Protein AF-0000000086109729 (afdb_homodimer)

Structure (mmCIF, N/CA/C/O backbone):
data_AF-0000000086109729-model_v1
#
loop_
_entity.id
_entity.type
_entity.pdbx_description
1 polymer Interleukin-17F
#
loop_
_atom_site.group_PDB
_atom_site.id
_atom_site.type_symbol
_atom_site.label_atom_id
_atom_site.label_alt_id
_atom_site.label_comp_id
_atom_site.label_asym_id
_atom_site.label_entity_id
_atom_site.label_seq_id
_atom_site.pdbx_PDB_ins_code
_atom_site.Cartn_x
_atom_site.Cartn_y
_atom_site.Cartn_z
_atom_site.occupancy
_atom_site.B_iso_or_equiv
_atom_site.auth_seq_id
_atom_site.auth_comp_id
_atom_site.auth_asym_id
_atom_site.auth_atom_id
_atom_site.pdbx_PDB_model_num
ATOM 1 N N . ALA A 1 1 ? -59.75 4.723 -16.453 1 31.41 1 ALA A N 1
ATOM 2 C CA . ALA A 1 1 ? -59.125 5.559 -15.43 1 31.41 1 ALA A CA 1
ATOM 3 C C . ALA A 1 1 ? -58.156 4.758 -14.594 1 31.41 1 ALA A C 1
ATOM 5 O O . ALA A 1 1 ? -58.531 4.109 -13.617 1 31.41 1 ALA A O 1
ATOM 6 N N . LEU A 1 2 ? -57.094 4.125 -15.234 1 34.41 2 LEU A N 1
ATOM 7 C CA . LEU A 1 2 ? -56.031 3.291 -14.688 1 34.41 2 LEU A CA 1
ATOM 8 C C . LEU A 1 2 ? -55.062 4.117 -13.812 1 34.41 2 LEU A C 1
ATOM 10 O O . LEU A 1 2 ? -54.438 5.055 -14.305 1 34.41 2 LEU A O 1
ATOM 14 N N . LEU A 1 3 ? -55.375 4.219 -12.445 1 34.09 3 LEU A N 1
ATOM 15 C CA . LEU A 1 3 ? -54.562 4.867 -11.414 1 34.09 3 LEU A CA 1
ATOM 16 C C . LEU A 1 3 ? -53.219 4.18 -11.258 1 34.09 3 LEU A C 1
ATOM 18 O O . LEU A 1 3 ? -53.156 2.998 -10.906 1 34.09 3 LEU A O 1
ATOM 22 N N . LEU A 1 4 ? -52.188 4.57 -12.078 1 33.44 4 LEU A N 1
ATOM 23 C CA . LEU A 1 4 ? -50.781 4.168 -11.977 1 33.44 4 LEU A CA 1
ATOM 24 C C . LEU A 1 4 ? -50.188 4.578 -10.633 1 33.44 4 LEU A C 1
ATOM 26 O O . LEU A 1 4 ? -50.156 5.766 -10.312 1 33.44 4 LEU A O 1
ATOM 30 N N . LEU A 1 5 ? -50.406 3.742 -9.547 1 33.09 5 LEU A N 1
ATOM 31 C CA . LEU A 1 5 ? -49.719 3.939 -8.266 1 33.09 5 LEU A CA 1
ATOM 32 C C . LEU A 1 5 ? -48.219 3.797 -8.406 1 33.09 5 LEU A C 1
ATOM 34 O O . LEU A 1 5 ? -47.719 2.729 -8.773 1 33.09 5 LEU A O 1
ATOM 38 N N . VAL A 1 6 ? -47.531 4.859 -8.766 1 38.03 6 VAL A N 1
ATOM 39 C CA . VAL A 1 6 ? -46.062 4.93 -8.789 1 38.03 6 VAL A CA 1
ATOM 40 C C . VAL A 1 6 ? -45.5 4.719 -7.379 1 38.03 6 VAL A C 1
ATOM 42 O O . VAL A 1 6 ? -45.844 5.473 -6.461 1 38.03 6 VAL A O 1
ATOM 45 N N . LEU A 1 7 ? -45.312 3.512 -6.895 1 38.22 7 LEU A N 1
ATOM 46 C CA . LEU A 1 7 ? -44.594 3.244 -5.66 1 38.22 7 LEU A CA 1
ATOM 47 C C . LEU A 1 7 ? -43.156 3.742 -5.758 1 38.22 7 LEU A C 1
ATOM 49 O O . LEU A 1 7 ? -42.375 3.264 -6.59 1 38.22 7 LEU A O 1
ATOM 53 N N . GLY A 1 8 ? -42.938 5.039 -5.59 1 32.81 8 GLY A N 1
ATOM 54 C CA . GLY A 1 8 ? -41.625 5.648 -5.48 1 32.81 8 GLY A CA 1
ATOM 55 C C . GLY A 1 8 ? -40.781 5.031 -4.387 1 32.81 8 GLY A C 1
ATOM 56 O O . GLY A 1 8 ? -41.156 5.004 -3.221 1 32.81 8 GLY A O 1
ATOM 57 N N . PHE A 1 9 ? -40.031 3.939 -4.621 1 34.38 9 PHE A N 1
ATOM 58 C CA . PHE A 1 9 ? -39.031 3.408 -3.693 1 34.38 9 PHE A CA 1
ATOM 59 C C . PHE A 1 9 ? -38 4.465 -3.35 1 34.38 9 PHE A C 1
ATOM 61 O O . PHE A 1 9 ? -37.25 4.914 -4.219 1 34.38 9 PHE A O 1
ATOM 68 N N . SER A 1 10 ? -38.219 5.379 -2.389 1 36.12 10 SER A N 1
ATOM 69 C CA . SER A 1 10 ? -37.219 6.312 -1.85 1 36.12 10 SER A CA 1
ATOM 70 C C . SER A 1 10 ? -36.031 5.574 -1.272 1 36.12 10 SER A C 1
ATOM 72 O O . SER A 1 10 ? -36.125 4.898 -0.247 1 36.12 10 SER A O 1
ATOM 74 N N . THR A 1 11 ? -35.156 5.035 -2.016 1 35.19 11 THR A N 1
ATOM 75 C CA . THR A 1 11 ? -33.906 4.566 -1.487 1 35.19 11 THR A CA 1
ATOM 76 C C . THR A 1 11 ? -33.219 5.66 -0.677 1 35.19 11 THR A C 1
ATOM 78 O O . THR A 1 11 ? -32.875 6.723 -1.211 1 35.19 11 THR A O 1
ATOM 81 N N . VAL A 1 12 ? -33.625 5.922 0.553 1 35.72 12 VAL A N 1
ATOM 82 C CA . VAL A 1 12 ? -32.875 6.738 1.495 1 35.72 12 VAL A CA 1
ATOM 83 C C . VAL A 1 12 ? -31.422 6.273 1.529 1 35.72 12 VAL A C 1
ATOM 85 O O . VAL A 1 12 ? -31.141 5.137 1.912 1 35.72 12 VAL A O 1
ATOM 88 N N . LEU A 1 13 ? -30.578 6.535 0.585 1 31.91 13 LEU A N 1
ATOM 89 C CA . LEU A 1 13 ? -29.125 6.457 0.796 1 31.91 13 LEU A CA 1
ATOM 90 C C . LEU A 1 13 ? -28.734 7.125 2.109 1 31.91 13 LEU A C 1
ATOM 92 O O . LEU A 1 13 ? -28.859 8.344 2.254 1 31.91 13 LEU A O 1
ATOM 96 N N . SER A 1 14 ? -29.125 6.496 3.25 1 32.88 14 SER A N 1
ATOM 97 C CA . SER A 1 14 ? -28.594 6.965 4.523 1 32.88 14 SER A CA 1
ATOM 98 C C . SER A 1 14 ? -27.078 7.188 4.441 1 32.88 14 SER A C 1
ATOM 100 O O . SER A 1 14 ? -26.312 6.238 4.25 1 32.88 14 SER A O 1
ATOM 102 N N . ALA A 1 15 ? -26.688 8.211 3.945 1 37.44 15 ALA A N 1
ATOM 103 C CA . ALA A 1 15 ? -25.312 8.641 4.191 1 37.44 15 ALA A CA 1
ATOM 104 C C . ALA A 1 15 ? -24.969 8.578 5.68 1 37.44 15 ALA A C 1
ATOM 106 O O . ALA A 1 15 ? -25.594 9.266 6.492 1 37.44 15 ALA A O 1
ATOM 107 N N . HIS A 1 16 ? -24.75 7.398 6.23 1 37.53 16 HIS A N 1
ATOM 108 C CA . HIS A 1 16 ? -24.219 7.352 7.59 1 37.53 16 HIS A CA 1
ATOM 109 C C . HIS A 1 16 ? -23.172 8.438 7.816 1 37.53 16 HIS A C 1
ATOM 111 O O . HIS A 1 16 ? -22.172 8.5 7.102 1 37.53 16 HIS A O 1
ATOM 117 N N . LEU A 1 17 ? -23.453 9.602 8.281 1 40.47 17 LEU A N 1
ATOM 118 C CA . LEU A 1 17 ? -22.609 10.695 8.75 1 40.47 17 LEU A CA 1
ATOM 119 C C . LEU A 1 17 ? -21.5 10.164 9.656 1 40.47 17 LEU A C 1
ATOM 121 O O . LEU A 1 17 ? -21.719 9.219 10.414 1 40.47 17 LEU A O 1
ATOM 125 N N . PRO A 1 18 ? -20.281 10.25 9.352 1 44.81 18 PRO A N 1
ATOM 126 C CA . PRO A 1 18 ? -19.266 9.898 10.352 1 44.81 18 PRO A CA 1
ATOM 127 C C . PRO A 1 18 ? -19.688 10.281 11.766 1 44.81 18 PRO A C 1
ATOM 129 O O . PRO A 1 18 ? -20.5 11.188 11.953 1 44.81 18 PRO A O 1
ATOM 132 N N . ASP A 1 19 ? -19.734 9.281 12.617 1 44.28 19 ASP A N 1
ATOM 133 C CA . ASP A 1 19 ? -20.062 9.461 14.031 1 44.28 19 ASP A CA 1
ATOM 134 C C . ASP A 1 19 ? -19.391 10.711 14.594 1 44.28 19 ASP A C 1
ATOM 136 O O . ASP A 1 19 ? -18.266 10.641 15.109 1 44.28 19 ASP A O 1
ATOM 140 N N . LEU A 1 20 ? -19.359 11.758 13.953 1 48.41 20 LEU A N 1
ATOM 141 C CA . LEU A 1 20 ? -19.062 13.016 14.625 1 48.41 20 LEU A CA 1
ATOM 142 C C . LEU A 1 20 ? -19.969 13.203 15.836 1 48.41 20 LEU A C 1
ATOM 144 O O . LEU A 1 20 ? -20.125 14.32 16.328 1 48.41 20 LEU A O 1
ATOM 148 N N . HIS A 1 21 ? -20.625 12.195 16.125 1 48.06 21 HIS A N 1
ATOM 149 C CA . HIS A 1 21 ? -21.578 12.32 17.219 1 48.06 21 HIS A CA 1
ATOM 150 C C . HIS A 1 21 ? -20.875 12.766 18.5 1 48.06 21 HIS A C 1
ATOM 152 O O . HIS A 1 21 ? -21.531 13.25 19.438 1 48.06 21 HIS A O 1
ATOM 158 N N . HIS A 1 22 ? -19.625 12.398 18.562 1 48.88 22 HIS A N 1
ATOM 159 C CA . HIS A 1 22 ? -19.125 12.859 19.859 1 48.88 22 HIS A CA 1
ATOM 160 C C . HIS A 1 22 ? -18.688 14.32 19.797 1 48.88 22 HIS A C 1
ATOM 162 O O . HIS A 1 22 ? -17.562 14.656 20.172 1 48.88 22 HIS A O 1
ATOM 168 N N . LEU A 1 23 ? -19.062 14.922 18.812 1 51.53 23 LEU A N 1
ATOM 169 C CA . LEU A 1 23 ? -18.75 16.328 19 1 51.53 23 LEU A CA 1
ATOM 170 C C . LEU A 1 23 ? -19.312 16.844 20.328 1 51.53 23 LEU A C 1
ATOM 172 O O . LEU A 1 23 ? -20.484 16.609 20.641 1 51.53 23 LEU A O 1
ATOM 176 N N . GLY A 1 24 ? -18.422 17 21.281 1 48.09 24 GLY A N 1
ATOM 177 C CA . GLY A 1 24 ? -18.844 17.578 22.547 1 48.09 24 GLY A CA 1
ATOM 178 C C . GLY A 1 24 ? -19.906 18.641 22.375 1 48.09 24 GLY A C 1
ATOM 179 O O . GLY A 1 24 ? -20.031 19.25 21.312 1 48.09 24 GLY A O 1
ATOM 180 N N . LYS A 1 25 ? -20.797 18.781 23.281 1 59.25 25 LYS A N 1
ATOM 181 C CA . LYS A 1 25 ? -21.688 19.922 23.516 1 59.25 25 LYS A CA 1
ATOM 182 C C . LYS A 1 25 ? -20.922 21.25 23.391 1 59.25 25 LYS A C 1
ATOM 184 O O . LYS A 1 25 ? -19.906 21.438 24.047 1 59.25 25 LYS A O 1
ATOM 189 N N . GLY A 1 26 ? -21.25 22.078 22.297 1 64.81 26 GLY A N 1
ATOM 190 C CA . GLY A 1 26 ? -20.703 23.422 22.125 1 64.81 26 GLY A CA 1
ATOM 191 C C . GLY A 1 26 ? -19.766 23.516 20.938 1 64.81 26 GLY A C 1
ATOM 192 O O . GLY A 1 26 ? -19.188 24.578 20.688 1 64.81 26 GLY A O 1
ATOM 193 N N . CYS A 1 27 ? -19.469 22.359 20.438 1 68.75 27 CYS A N 1
ATOM 194 C CA . CYS A 1 27 ? -18.578 22.531 19.297 1 68.75 27 CYS A CA 1
ATOM 195 C C . CYS A 1 27 ? -19.344 22.906 18.047 1 68.75 27 CYS A C 1
ATOM 197 O O . CYS A 1 27 ? -20.438 22.375 17.797 1 68.75 27 CYS A O 1
ATOM 199 N N . PRO A 1 28 ? -18.859 24 17.344 1 66.25 28 PRO A N 1
ATOM 200 C CA . PRO A 1 28 ? -19.516 24.312 16.078 1 66.25 28 PRO A CA 1
ATOM 201 C C . PRO A 1 28 ? -19.547 23.125 15.109 1 66.25 28 PRO A C 1
ATOM 203 O O . PRO A 1 28 ? -18.688 22.25 15.188 1 66.25 28 PRO A O 1
ATOM 206 N N . PRO A 1 29 ? -20.531 22.953 14.398 1 59.75 29 PRO A N 1
ATOM 207 C CA . PRO A 1 29 ? -20.609 21.844 13.445 1 59.75 29 PRO A CA 1
ATOM 208 C C . PRO A 1 29 ? -19.438 21.828 12.461 1 59.75 29 PRO A C 1
ATOM 210 O O . PRO A 1 29 ? -18.953 22.891 12.055 1 59.75 29 PRO A O 1
ATOM 213 N N . PRO A 1 30 ? -18.797 20.688 12.406 1 56.53 30 PRO A N 1
ATOM 214 C CA . PRO A 1 30 ? -17.703 20.641 11.43 1 56.53 30 PRO A CA 1
ATOM 215 C C . PRO A 1 30 ? -18.156 21.078 10.031 1 56.53 30 PRO A C 1
ATOM 217 O O . PRO A 1 30 ? -19.297 20.828 9.641 1 56.53 30 PRO A O 1
ATOM 220 N N . LYS A 1 31 ? -17.672 22.188 9.562 1 54.53 31 LYS A N 1
ATOM 221 C CA . LYS A 1 31 ? -18.109 22.781 8.305 1 54.53 31 LYS A CA 1
ATOM 222 C C . LYS A 1 31 ? -18.266 21.719 7.215 1 54.53 31 LYS A C 1
ATOM 224 O O . LYS A 1 31 ? -19.109 21.828 6.336 1 54.53 31 LYS A O 1
ATOM 229 N N . GLY A 1 32 ? -17.453 20.516 7.258 1 49.69 32 GLY A N 1
ATOM 230 C CA . GLY A 1 32 ? -17.484 19.469 6.238 1 49.69 32 GLY A CA 1
ATOM 231 C C . GLY A 1 32 ? -16.953 18.141 6.723 1 49.69 32 GLY A C 1
ATOM 232 O O . GLY A 1 32 ? -16.25 18.078 7.73 1 49.69 32 GLY A O 1
ATOM 233 N N . MET A 1 33 ? -17.781 17.141 6.512 1 53.44 33 MET A N 1
ATOM 234 C CA . MET A 1 33 ? -17.469 15.75 6.855 1 53.44 33 MET A CA 1
ATOM 235 C C . MET A 1 33 ? -16.203 15.289 6.141 1 53.44 33 MET A C 1
ATOM 237 O O . MET A 1 33 ? -15.719 14.18 6.371 1 53.44 33 MET A O 1
ATOM 241 N N . GLY A 1 34 ? -15.688 16.094 5.312 1 59.53 34 GLY A N 1
ATOM 242 C CA . GLY A 1 34 ? -14.523 15.703 4.531 1 59.53 34 GLY A CA 1
ATOM 243 C C . GLY A 1 34 ? -13.211 16.125 5.172 1 59.53 34 GLY A C 1
ATOM 244 O O . GLY A 1 34 ? -13.203 16.688 6.27 1 59.53 34 GLY A O 1
ATOM 245 N N . PHE A 1 35 ? -12.234 15.453 4.883 1 65.25 35 PHE A N 1
ATOM 246 C CA . PHE A 1 35 ? -10.898 15.875 5.289 1 65.25 35 PHE A CA 1
ATOM 247 C C . PHE A 1 35 ? -10.586 17.266 4.762 1 65.25 35 PHE A C 1
ATOM 249 O O . PHE A 1 35 ? -10.859 17.562 3.596 1 65.25 35 PHE A O 1
ATOM 256 N N . PRO A 1 36 ? -10.305 18.141 5.633 1 65.5 36 PRO A N 1
ATOM 257 C CA . PRO A 1 36 ? -9.891 19.469 5.145 1 65.5 36 PRO A CA 1
ATOM 258 C C . PRO A 1 36 ? -8.75 19.391 4.125 1 65.5 36 PRO A C 1
ATOM 260 O O . PRO A 1 36 ? -8.047 18.375 4.055 1 65.5 36 PRO A O 1
ATOM 263 N N . GLN A 1 37 ? -8.664 20.375 3.305 1 65.62 37 GLN A N 1
ATOM 264 C CA . GLN A 1 37 ? -7.645 20.406 2.262 1 65.62 37 GLN A CA 1
ATOM 265 C C . GLN A 1 37 ? -6.242 20.5 2.863 1 65.62 37 GLN A C 1
ATOM 267 O O . GLN A 1 37 ? -5.277 20.016 2.27 1 65.62 37 GLN A O 1
ATOM 272 N N . VAL A 1 38 ? -6.168 21.219 4.031 1 63.97 38 VAL A N 1
ATOM 273 C CA . VAL A 1 38 ? -4.875 21.359 4.703 1 63.97 38 VAL A CA 1
ATOM 274 C C . VAL A 1 38 ? -4.996 20.891 6.152 1 63.97 38 VAL A C 1
ATOM 276 O O . VAL A 1 38 ? -5.914 21.297 6.867 1 63.97 38 VAL A O 1
ATOM 279 N N . VAL A 1 39 ? -4.16 19.938 6.414 1 69.81 39 VAL A N 1
ATOM 280 C CA . VAL A 1 39 ? -4.234 19.422 7.77 1 69.81 39 VAL A CA 1
ATOM 281 C C . VAL A 1 39 ? -2.838 19.359 8.383 1 69.81 39 VAL A C 1
ATOM 283 O O . VAL A 1 39 ? -1.848 19.172 7.676 1 69.81 39 VAL A O 1
ATOM 286 N N . LYS A 1 40 ? -2.812 19.641 9.688 1 72.38 40 LYS A N 1
ATOM 287 C CA . LYS A 1 40 ? -1.594 19.406 10.453 1 72.38 40 LYS A CA 1
ATOM 288 C C . LYS A 1 40 ? -1.493 17.938 10.891 1 72.38 40 LYS A C 1
ATOM 290 O O . LYS A 1 40 ? -2.424 17.406 11.492 1 72.38 40 LYS A O 1
ATOM 295 N N . VAL A 1 41 ? -0.42 17.312 10.445 1 75.44 41 VAL A N 1
ATOM 296 C CA . VAL A 1 41 ? -0.314 15.875 10.672 1 75.44 41 VAL A CA 1
ATOM 297 C C . VAL A 1 41 ? 0.874 15.578 11.578 1 75.44 41 VAL A C 1
ATOM 299 O O . VAL A 1 41 ? 1.948 16.156 11.422 1 75.44 41 VAL A O 1
ATOM 302 N N . THR A 1 42 ? 0.602 14.766 12.648 1 73.75 42 THR A N 1
ATOM 303 C CA . THR A 1 42 ? 1.685 14.211 13.453 1 73.75 42 THR A CA 1
ATOM 304 C C . THR A 1 42 ? 2.225 12.93 12.836 1 73.75 42 THR A C 1
ATOM 306 O O . THR A 1 42 ? 1.455 12.031 12.484 1 73.75 42 THR A O 1
ATOM 309 N N . LEU A 1 43 ? 3.6 12.945 12.578 1 66.81 43 LEU A N 1
ATOM 310 C CA . LEU A 1 43 ? 4.25 11.789 11.984 1 66.81 43 LEU A CA 1
ATOM 311 C C . LEU A 1 43 ? 4.836 10.883 13.055 1 66.81 43 LEU A C 1
ATOM 313 O O . LEU A 1 43 ? 5.77 11.266 13.758 1 66.81 43 LEU A O 1
ATOM 317 N N . ASN A 1 44 ? 4.141 10.008 13.711 1 60.03 44 ASN A N 1
ATOM 318 C CA . ASN A 1 44 ? 4.684 9.062 14.68 1 60.03 44 ASN A CA 1
ATOM 319 C C . ASN A 1 44 ? 5.016 7.719 14.023 1 60.03 44 ASN A C 1
ATOM 321 O O . ASN A 1 44 ? 4.113 6.945 13.695 1 60.03 44 ASN A O 1
ATOM 325 N N . PHE A 1 45 ? 6.176 7.699 13.383 1 56.16 45 PHE A N 1
ATOM 326 C CA . PHE A 1 45 ? 6.406 6.414 12.734 1 56.16 45 PHE A CA 1
ATOM 327 C C . PHE A 1 45 ? 7.453 5.609 13.5 1 56.16 45 PHE A C 1
ATOM 329 O O . PHE A 1 45 ? 8.539 6.109 13.789 1 56.16 45 PHE A O 1
ATOM 336 N N . THR A 1 46 ? 7.191 4.906 14.438 1 48.5 46 THR A N 1
ATOM 337 C CA . THR A 1 46 ? 8.164 4.148 15.211 1 48.5 46 THR A CA 1
ATOM 338 C C . THR A 1 46 ? 8.852 3.092 14.344 1 48.5 46 THR A C 1
ATOM 340 O O . THR A 1 46 ? 9.969 2.668 14.641 1 48.5 46 THR A O 1
ATOM 343 N N . GLY A 1 47 ? 8.367 2.613 13.117 1 50 47 GLY A N 1
ATOM 344 C CA . GLY A 1 47 ? 8.977 1.351 12.719 1 50 47 GLY A CA 1
ATOM 345 C C . GLY A 1 47 ? 9.312 1.286 11.242 1 50 47 GLY A C 1
ATOM 346 O O . GLY A 1 47 ? 8.898 2.156 10.469 1 50 47 GLY A O 1
ATOM 347 N N . GLN A 1 48 ? 10.539 0.467 10.953 1 51.72 48 GLN A N 1
ATOM 348 C CA . GLN A 1 48 ? 11.008 0.108 9.625 1 51.72 48 GLN A CA 1
ATOM 349 C C . GLN A 1 48 ? 9.914 -0.572 8.812 1 51.72 48 GLN A C 1
ATOM 351 O O . GLN A 1 48 ? 9.047 -1.253 9.375 1 51.72 48 GLN A O 1
ATOM 356 N N . PRO A 1 49 ? 9.828 -0.058 7.574 1 53.5 49 PRO A N 1
ATOM 357 C CA . PRO A 1 49 ? 8.883 -0.798 6.738 1 53.5 49 PRO A CA 1
ATOM 358 C C . PRO A 1 49 ? 9.047 -2.311 6.855 1 53.5 49 PRO A C 1
ATOM 360 O O . PRO A 1 49 ? 10.172 -2.807 6.957 1 53.5 49 PRO A O 1
ATOM 363 N N . HIS A 1 50 ? 8.211 -3.057 7.559 1 53.25 50 HIS A N 1
ATOM 364 C CA . HIS A 1 50 ? 8.227 -4.516 7.578 1 53.25 50 HIS A CA 1
ATOM 365 C C . HIS A 1 50 ? 8.125 -5.086 6.168 1 53.25 50 HIS A C 1
ATOM 367 O O . HIS A 1 50 ? 7.223 -4.723 5.41 1 53.25 50 HIS A O 1
ATOM 373 N N . LEU A 1 51 ? 9.297 -5.473 5.719 1 56.28 51 LEU A N 1
ATOM 374 C CA . LEU A 1 51 ? 9.234 -6.203 4.457 1 56.28 51 LEU A CA 1
ATOM 375 C C . LEU A 1 51 ? 8.664 -7.602 4.664 1 56.28 51 LEU A C 1
ATOM 377 O O . LEU A 1 51 ? 9.414 -8.57 4.77 1 56.28 51 LEU A O 1
ATOM 381 N N . GLY A 1 52 ? 7.621 -7.773 5.383 1 54.72 52 GLY A N 1
ATOM 382 C CA . GLY A 1 52 ? 7.027 -9.086 5.594 1 54.72 52 GLY A CA 1
ATOM 383 C C . GLY A 1 52 ? 7 -9.938 4.34 1 54.72 52 GLY A C 1
ATOM 384 O O . GLY A 1 52 ? 6.762 -11.148 4.406 1 54.72 52 GLY A O 1
ATOM 385 N N . GLY A 1 53 ? 7.523 -9.383 3.268 1 64.5 53 GLY A N 1
ATOM 386 C CA . GLY A 1 53 ? 7.285 -10.078 2.012 1 64.5 53 GLY A CA 1
ATOM 387 C C . GLY A 1 53 ? 8.5 -10.836 1.514 1 64.5 53 GLY A C 1
ATOM 388 O O . GLY A 1 53 ? 8.414 -11.586 0.534 1 64.5 53 GLY A O 1
ATOM 389 N N . LYS A 1 54 ? 9.578 -10.859 2.371 1 71.06 54 LYS A N 1
ATOM 390 C CA . LYS A 1 54 ? 10.789 -11.445 1.796 1 71.06 54 LYS A CA 1
ATOM 391 C C . LYS A 1 54 ? 10.688 -12.961 1.729 1 71.06 54 LYS A C 1
ATOM 393 O O . LYS A 1 54 ? 11.109 -13.578 0.745 1 71.06 54 LYS A O 1
ATOM 398 N N . ASP A 1 55 ? 10.188 -13.578 2.705 1 85.5 55 ASP A N 1
ATOM 399 C CA . ASP A 1 55 ? 10.023 -15.031 2.67 1 85.5 55 ASP A CA 1
ATOM 400 C C . ASP A 1 55 ? 9.016 -15.445 1.599 1 85.5 55 ASP A C 1
ATOM 402 O O . ASP A 1 55 ? 9.289 -16.359 0.807 1 85.5 55 ASP A O 1
ATOM 406 N N . VAL A 1 56 ? 8.07 -14.703 1.471 1 94 56 VAL A N 1
ATOM 407 C CA . VAL A 1 56 ? 7.035 -15.008 0.488 1 94 56 VAL A CA 1
ATOM 408 C C . VAL A 1 56 ? 7.59 -14.82 -0.922 1 94 56 VAL A C 1
ATOM 410 O O . VAL A 1 56 ? 7.309 -15.617 -1.82 1 94 56 VAL A O 1
ATOM 413 N N . SER A 1 57 ? 8.406 -13.867 -1.112 1 95.69 57 SER A N 1
ATOM 414 C CA . SER A 1 57 ? 8.945 -13.531 -2.426 1 95.69 57 SER A CA 1
ATOM 415 C C . SER A 1 57 ? 9.773 -14.672 -2.994 1 95.69 57 SER A C 1
ATOM 417 O O . SER A 1 57 ? 9.695 -14.977 -4.188 1 95.69 57 SER A O 1
ATOM 419 N N . LYS A 1 58 ? 10.508 -15.336 -2.107 1 93.12 58 LYS A N 1
ATOM 420 C CA . LYS A 1 58 ? 11.406 -16.406 -2.543 1 93.12 58 LYS A CA 1
ATOM 421 C C . LYS A 1 58 ? 10.641 -17.719 -2.752 1 93.12 58 LYS A C 1
ATOM 423 O O . LYS A 1 58 ? 11 -18.516 -3.619 1 93.12 58 LYS A O 1
ATOM 428 N N . ARG A 1 59 ? 9.719 -17.906 -2.021 1 95.31 59 ARG A N 1
ATOM 429 C CA . ARG A 1 59 ? 8.984 -19.172 -2.066 1 95.31 59 ARG A CA 1
ATOM 430 C C . ARG A 1 59 ? 7.871 -19.109 -3.105 1 95.31 59 ARG A C 1
ATOM 432 O O . ARG A 1 59 ? 7.309 -20.141 -3.477 1 95.31 59 ARG A O 1
ATOM 439 N N . SER A 1 60 ? 7.496 -17.953 -3.58 1 97.19 60 SER A N 1
ATOM 440 C CA . SER A 1 60 ? 6.418 -17.781 -4.547 1 97.19 60 SER A CA 1
ATOM 441 C C . SER A 1 60 ? 6.73 -18.5 -5.855 1 97.19 60 SER A C 1
ATOM 443 O O . SER A 1 60 ? 7.891 -18.562 -6.273 1 97.19 60 SER A O 1
ATOM 445 N N . LEU A 1 61 ? 5.691 -19 -6.508 1 97.25 61 LEU A N 1
ATOM 446 C CA . LEU A 1 61 ? 5.859 -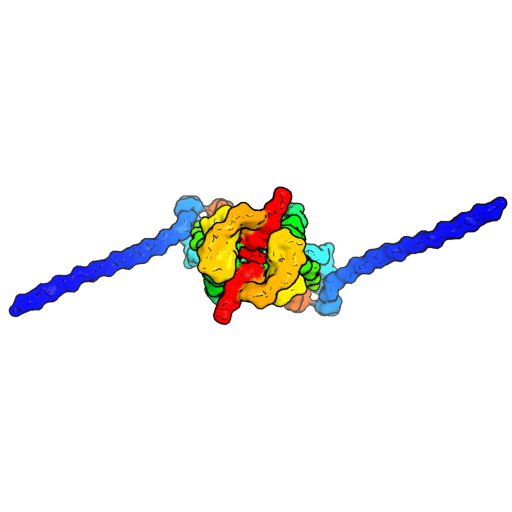19.531 -7.855 1 97.25 61 LEU A CA 1
ATOM 447 C C . LEU A 1 61 ? 6.117 -18.422 -8.859 1 97.25 61 LEU A C 1
ATOM 449 O O . LEU A 1 61 ? 6.52 -18.672 -9.992 1 97.25 61 LEU A O 1
ATOM 453 N N . SER A 1 62 ? 5.848 -17.219 -8.438 1 97.69 62 SER A N 1
ATOM 454 C CA . SER A 1 62 ? 6.215 -15.992 -9.148 1 97.69 62 SER A CA 1
ATOM 455 C C . SER A 1 62 ? 7.164 -15.141 -8.312 1 97.69 62 SER A C 1
ATOM 457 O O . SER A 1 62 ? 6.789 -14.062 -7.848 1 97.69 62 SER A O 1
ATOM 459 N N . PRO A 1 63 ? 8.398 -15.617 -8.141 1 97.62 63 PRO A N 1
ATOM 460 C CA . PRO A 1 63 ? 9.305 -14.891 -7.254 1 97.62 63 PRO A CA 1
ATOM 461 C C . PRO A 1 63 ? 9.57 -13.461 -7.734 1 97.62 63 PRO A C 1
ATOM 463 O O . PRO A 1 63 ? 9.438 -13.172 -8.922 1 97.62 63 PRO A O 1
ATOM 466 N N . TRP A 1 64 ? 9.859 -12.609 -6.773 1 96.94 64 TRP A N 1
ATOM 467 C CA . TRP A 1 64 ? 10.188 -11.234 -7.125 1 96.94 64 TRP A CA 1
ATOM 468 C C . TRP A 1 64 ? 11.391 -10.734 -6.332 1 96.94 64 TRP A C 1
ATOM 470 O O . TRP A 1 64 ? 11.742 -11.312 -5.297 1 96.94 64 TRP A O 1
ATOM 480 N N . ASP A 1 65 ? 11.984 -9.781 -6.867 1 95.75 65 ASP A N 1
ATOM 481 C CA . ASP A 1 65 ? 13.094 -9.094 -6.219 1 95.75 65 ASP A CA 1
ATOM 482 C C . ASP A 1 65 ? 12.703 -7.66 -5.852 1 95.75 65 ASP A C 1
ATOM 484 O O . ASP A 1 65 ? 11.953 -7.008 -6.578 1 95.75 65 ASP A O 1
ATOM 488 N N . TYR A 1 66 ? 13.266 -7.207 -4.719 1 92.94 66 TYR A N 1
ATOM 489 C CA . TYR A 1 66 ? 12.969 -5.844 -4.293 1 92.94 66 TYR A CA 1
ATOM 490 C C . TYR A 1 66 ? 14.008 -4.867 -4.82 1 92.94 66 TYR A C 1
ATOM 492 O O . TYR A 1 66 ? 15.203 -5.176 -4.844 1 92.94 66 TYR A O 1
ATOM 500 N N . SER A 1 67 ? 13.453 -3.783 -5.281 1 93.06 67 SER A N 1
ATOM 501 C CA . SER A 1 67 ? 14.242 -2.578 -5.5 1 93.06 67 SER A CA 1
ATOM 502 C C . SER A 1 67 ? 13.758 -1.43 -4.621 1 93.06 67 SER A C 1
ATOM 504 O O 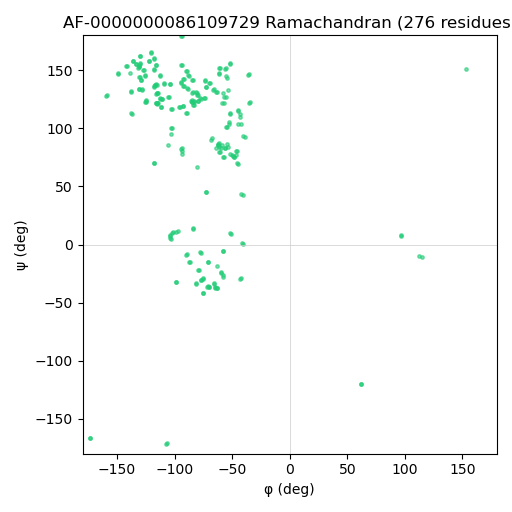. SER A 1 67 ? 12.586 -1.389 -4.234 1 93.06 67 SER A O 1
ATOM 506 N N . TYR A 1 68 ? 14.695 -0.568 -4.285 1 90.69 68 TYR A N 1
ATOM 507 C CA . TYR A 1 68 ? 14.344 0.491 -3.348 1 90.69 68 TYR A CA 1
ATOM 508 C C . TYR A 1 68 ? 14.344 1.852 -4.035 1 90.69 68 TYR A C 1
ATOM 510 O O . TYR A 1 68 ? 15.344 2.246 -4.641 1 90.69 68 TYR A O 1
ATOM 518 N N . ASP A 1 69 ? 13.203 2.467 -4.035 1 92.06 69 ASP A N 1
ATOM 519 C CA . ASP A 1 69 ? 13.047 3.836 -4.516 1 92.06 69 ASP A CA 1
ATOM 520 C C . ASP A 1 69 ? 13.258 4.844 -3.385 1 92.06 69 ASP A C 1
ATOM 522 O O . ASP A 1 69 ? 12.414 4.973 -2.496 1 92.06 69 ASP A O 1
ATOM 526 N N . VAL A 1 70 ? 14.391 5.652 -3.527 1 91.31 70 VAL A N 1
ATOM 527 C CA . VAL A 1 70 ? 14.734 6.551 -2.432 1 91.31 70 VAL A CA 1
ATOM 528 C C . VAL A 1 70 ? 14.5 7.996 -2.857 1 91.31 70 VAL A C 1
ATOM 530 O O . VAL A 1 70 ? 14.961 8.422 -3.92 1 91.31 70 VAL A O 1
ATOM 533 N N . ASP A 1 71 ? 13.758 8.719 -2.143 1 89.81 71 ASP A N 1
ATOM 534 C CA . ASP A 1 71 ? 13.508 10.156 -2.258 1 89.81 71 ASP A CA 1
ATOM 535 C C . ASP A 1 71 ? 13.508 10.82 -0.885 1 89.81 71 ASP A C 1
ATOM 537 O O . ASP A 1 71 ? 12.57 10.641 -0.102 1 89.81 71 ASP A O 1
ATOM 541 N N . TYR A 1 72 ? 14.469 11.625 -0.662 1 85.75 72 TYR A N 1
ATOM 542 C CA . TYR A 1 72 ? 14.633 12.203 0.667 1 85.75 72 TYR A CA 1
ATOM 543 C C . TYR A 1 72 ? 13.633 13.328 0.907 1 85.75 72 TYR A C 1
ATOM 545 O O . TYR A 1 72 ? 13.477 13.797 2.035 1 85.75 72 TYR A O 1
ATOM 553 N N . ASN A 1 73 ? 12.898 13.719 -0.12 1 84.94 73 ASN A N 1
ATOM 554 C CA . ASN A 1 73 ? 11.844 14.711 0.035 1 84.94 73 ASN A CA 1
ATOM 555 C C . ASN A 1 73 ? 10.477 14.062 0.188 1 84.94 73 ASN A C 1
ATOM 557 O O . ASN A 1 73 ? 9.445 14.742 0.128 1 84.94 73 ASN A O 1
ATOM 561 N N . ARG A 1 74 ? 10.5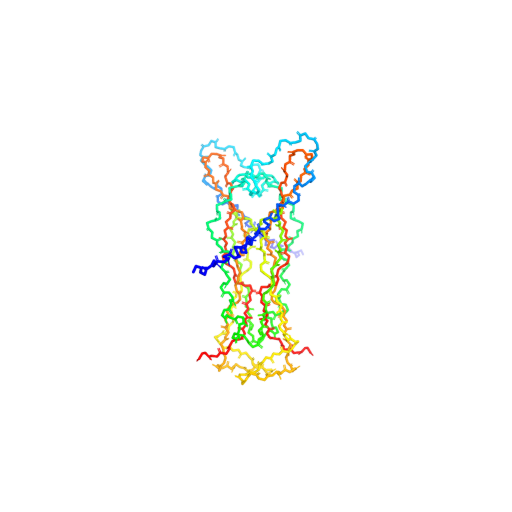55 12.797 0.381 1 86.69 74 ARG A N 1
ATOM 562 C CA . ARG A 1 74 ? 9.305 12.047 0.483 1 86.69 74 ARG A CA 1
ATOM 563 C C . ARG A 1 74 ? 9.258 11.234 1.774 1 86.69 74 ARG A C 1
ATOM 565 O O . ARG A 1 74 ? 10.297 10.766 2.254 1 86.69 74 ARG A O 1
ATOM 572 N N . PHE A 1 75 ? 8.062 11.125 2.324 1 83.19 75 PHE A N 1
ATOM 573 C CA . PHE A 1 75 ? 7.82 10.172 3.404 1 83.19 75 PHE A CA 1
ATOM 574 C C . PHE A 1 75 ? 6.793 9.133 2.986 1 83.19 75 PHE A C 1
ATOM 576 O O . PHE A 1 75 ? 5.703 9.477 2.527 1 83.19 75 PHE A O 1
ATOM 583 N N . PRO A 1 76 ? 7.043 7.883 3.279 1 86.31 76 PRO A N 1
ATOM 584 C CA . PRO A 1 76 ? 8.367 7.367 3.641 1 86.31 76 PRO A CA 1
ATOM 585 C C . PRO A 1 76 ? 9.422 7.66 2.582 1 86.31 76 PRO A C 1
ATOM 587 O O . PRO A 1 76 ? 9.117 7.688 1.387 1 86.31 76 PRO A O 1
ATOM 590 N N . SER A 1 77 ? 10.641 7.785 2.979 1 87.06 77 SER A N 1
ATOM 591 C CA . SER A 1 77 ? 11.703 8.164 2.053 1 87.06 77 SER A CA 1
ATOM 592 C C . SER A 1 77 ? 12.117 6.992 1.177 1 87.06 77 SER A C 1
ATOM 594 O O . SER A 1 77 ? 12.617 7.184 0.066 1 87.06 77 SER A O 1
ATOM 596 N N . THR A 1 78 ? 11.992 5.832 1.711 1 88.56 78 THR A N 1
ATOM 597 C CA . THR A 1 78 ? 12.359 4.625 0.974 1 88.56 78 THR A CA 1
ATOM 598 C C . THR A 1 78 ? 11.141 3.74 0.747 1 88.56 78 THR A C 1
ATOM 600 O O . THR A 1 78 ? 10.445 3.375 1.697 1 88.56 78 THR A O 1
ATOM 603 N N . ILE A 1 79 ? 10.82 3.439 -0.48 1 90.5 79 ILE A N 1
ATOM 604 C CA . ILE A 1 79 ? 9.734 2.543 -0.858 1 90.5 79 ILE A CA 1
ATOM 605 C C . ILE A 1 79 ? 10.305 1.309 -1.554 1 90.5 79 ILE A C 1
ATOM 607 O O . ILE A 1 79 ? 11.062 1.426 -2.52 1 90.5 79 ILE A O 1
ATOM 611 N N . ALA A 1 80 ? 9.992 0.193 -0.977 1 91.12 80 ALA A N 1
ATOM 612 C CA . ALA A 1 80 ? 10.375 -1.062 -1.617 1 91.12 80 ALA A CA 1
ATOM 613 C C . ALA A 1 80 ? 9.43 -1.406 -2.762 1 91.12 80 ALA A C 1
ATOM 615 O O . ALA A 1 80 ? 8.211 -1.411 -2.582 1 91.12 80 ALA A O 1
ATOM 616 N N . GLU A 1 81 ? 9.984 -1.62 -3.885 1 93 81 GLU A N 1
ATOM 617 C CA . GLU A 1 81 ? 9.211 -2.006 -5.062 1 93 81 GLU A CA 1
ATOM 618 C C . GLU A 1 81 ? 9.57 -3.414 -5.523 1 93 81 GLU A C 1
ATOM 620 O O . GLU A 1 81 ? 10.75 -3.734 -5.695 1 93 81 GLU A O 1
ATOM 625 N N . ALA A 1 82 ? 8.562 -4.191 -5.734 1 94.56 82 ALA A N 1
ATOM 626 C CA . ALA A 1 82 ? 8.773 -5.555 -6.219 1 94.56 82 ALA A CA 1
ATOM 627 C C . ALA A 1 82 ? 8.898 -5.586 -7.738 1 94.56 82 ALA A C 1
ATOM 629 O O . ALA A 1 82 ? 8.195 -4.852 -8.438 1 94.56 82 ALA A O 1
ATOM 630 N N . LYS A 1 83 ? 9.789 -6.434 -8.211 1 97.12 83 LYS A N 1
ATOM 631 C CA . LYS A 1 83 ? 9.914 -6.762 -9.633 1 97.12 83 LYS A CA 1
ATOM 632 C C . LYS A 1 83 ? 9.812 -8.266 -9.859 1 97.12 83 LYS A C 1
ATOM 634 O O . LYS A 1 83 ? 10.602 -9.031 -9.305 1 97.12 83 LYS A O 1
ATOM 639 N N . CYS A 1 84 ? 8.859 -8.594 -10.711 1 97.88 84 CYS A N 1
ATOM 640 C CA . CYS A 1 84 ? 8.719 -10.016 -11 1 97.88 84 CYS A CA 1
ATOM 641 C C . CYS A 1 84 ? 9.969 -10.555 -11.688 1 97.88 84 CYS A C 1
ATOM 643 O O . CYS A 1 84 ? 10.422 -10 -12.688 1 97.88 84 CYS A O 1
ATOM 645 N N . ARG A 1 85 ? 10.453 -11.648 -11.18 1 97.75 85 ARG A N 1
ATOM 646 C CA . ARG A 1 85 ? 11.742 -12.164 -11.625 1 97.75 85 ARG A CA 1
ATOM 647 C C . ARG A 1 85 ? 11.648 -12.727 -13.039 1 97.75 85 ARG A C 1
ATOM 649 O O . ARG A 1 85 ? 12.578 -12.586 -13.836 1 97.75 85 ARG A O 1
ATOM 656 N N . TYR A 1 86 ? 10.547 -13.352 -13.406 1 97.31 86 TYR A N 1
ATOM 657 C CA . TYR A 1 86 ? 10.367 -14.008 -14.695 1 97.31 86 TYR A CA 1
ATOM 658 C C . TYR A 1 86 ? 9.07 -13.562 -15.352 1 97.31 86 TYR A C 1
ATOM 660 O O . TYR A 1 86 ? 8.195 -12.984 -14.695 1 97.31 86 TYR A O 1
ATOM 668 N N . ALA A 1 87 ? 8.992 -13.812 -16.703 1 96.5 87 ALA A N 1
ATOM 669 C CA . ALA A 1 87 ? 7.746 -13.57 -17.422 1 96.5 87 ALA A CA 1
ATOM 670 C C . ALA A 1 87 ? 6.73 -14.672 -17.125 1 96.5 87 ALA A C 1
ATOM 672 O O . ALA A 1 87 ? 5.52 -14.438 -17.156 1 96.5 87 ALA A O 1
ATOM 673 N N . GLY A 1 88 ? 7.328 -15.891 -16.828 1 96.62 88 GLY A N 1
ATOM 674 C CA . GLY A 1 88 ? 6.516 -17.047 -16.469 1 96.62 88 GLY A CA 1
ATOM 675 C C . GLY A 1 88 ? 6.613 -17.391 -14.992 1 96.62 88 GLY A C 1
ATOM 676 O O . GLY A 1 88 ? 7.039 -16.562 -14.18 1 96.62 88 GLY A O 1
ATOM 677 N N . CYS A 1 89 ? 6.039 -18.531 -14.656 1 97.56 89 CYS A N 1
ATOM 678 C CA . CYS A 1 89 ? 6.02 -18.953 -13.266 1 97.56 89 CYS A CA 1
ATOM 679 C C . CYS A 1 89 ? 6.766 -20.266 -13.078 1 97.56 89 CYS A C 1
ATOM 681 O O . CYS A 1 89 ? 7.039 -20.969 -14.055 1 97.56 89 CYS A O 1
ATOM 683 N N . LEU A 1 90 ? 7.141 -20.469 -11.844 1 95.88 90 LEU A N 1
ATOM 684 C CA . LEU A 1 90 ? 7.812 -21.719 -11.508 1 95.88 90 LEU A CA 1
ATOM 685 C C . LEU A 1 90 ? 6.801 -22.797 -11.117 1 95.88 90 LEU A C 1
ATOM 687 O O . LEU A 1 90 ? 5.73 -22.484 -10.594 1 95.88 90 LEU A O 1
ATOM 691 N N . ASP A 1 91 ? 7.195 -23.953 -11.414 1 89.38 91 ASP A N 1
ATOM 692 C CA . ASP A 1 91 ? 6.383 -25.062 -10.898 1 89.38 91 ASP A CA 1
ATOM 693 C C . ASP A 1 91 ? 6.938 -25.578 -9.578 1 89.38 91 ASP A C 1
ATOM 695 O O . ASP A 1 91 ? 7.867 -24.984 -9.016 1 89.38 91 ASP A O 1
ATOM 699 N N . GLU A 1 92 ? 6.262 -26.594 -9 1 86.19 92 GLU A N 1
ATOM 700 C CA . GLU A 1 92 ? 6.621 -27.094 -7.68 1 86.19 92 GLU A CA 1
ATOM 701 C C . GLU A 1 92 ? 8.062 -27.609 -7.656 1 86.19 92 GLU A C 1
ATOM 703 O O . GLU A 1 92 ? 8.703 -27.625 -6.602 1 86.19 92 GLU A O 1
ATOM 708 N N . GLU A 1 93 ? 8.594 -27.984 -8.766 1 87.5 93 GLU A N 1
ATOM 709 C CA . GLU A 1 93 ? 9.945 -28.531 -8.859 1 87.5 93 GLU A CA 1
ATOM 710 C C . GLU A 1 93 ? 10.969 -27.422 -9.086 1 87.5 93 GLU A C 1
ATOM 712 O O . GLU A 1 93 ? 12.18 -27.688 -9.055 1 87.5 93 GLU A O 1
ATOM 717 N N . GLY A 1 94 ? 10.508 -26.266 -9.328 1 89.25 94 GLY A N 1
ATOM 718 C CA . GLY A 1 94 ? 11.406 -25.141 -9.523 1 89.25 94 GLY A CA 1
ATOM 719 C C . GLY A 1 94 ? 11.695 -24.859 -10.984 1 89.25 94 GLY A C 1
ATOM 720 O O . GLY A 1 94 ? 12.578 -24.062 -11.305 1 89.25 94 GLY A O 1
ATOM 721 N N . ASN A 1 95 ? 10.969 -25.547 -11.875 1 93.56 95 ASN A N 1
ATOM 722 C CA . ASN A 1 95 ? 11.156 -25.297 -13.305 1 93.56 95 ASN A CA 1
ATOM 723 C C . ASN A 1 95 ? 10.258 -24.172 -13.805 1 93.56 95 ASN A C 1
ATOM 725 O O . ASN A 1 95 ? 9.102 -24.062 -13.383 1 93.56 95 ASN A O 1
ATOM 729 N N . LEU A 1 96 ? 10.812 -23.438 -14.766 1 95.38 96 LEU A N 1
ATOM 730 C CA . LEU A 1 96 ? 10.055 -22.344 -15.352 1 95.38 96 LEU A CA 1
ATOM 731 C C . LEU A 1 96 ? 8.969 -22.859 -16.297 1 95.38 96 LEU A C 1
ATOM 733 O O . LEU A 1 96 ? 9.242 -23.703 -17.156 1 95.38 96 LEU A O 1
ATOM 737 N N . ASP A 1 97 ? 7.82 -22.438 -16.047 1 91.69 97 ASP A N 1
ATOM 738 C CA . ASP A 1 97 ? 6.66 -22.75 -16.875 1 91.69 97 ASP A CA 1
ATOM 739 C C . ASP A 1 97 ? 6.141 -21.484 -17.578 1 91.69 97 ASP A C 1
ATOM 741 O O . ASP A 1 97 ? 5.645 -20.562 -16.922 1 91.69 97 ASP A O 1
ATOM 745 N N . LEU A 1 98 ? 6.012 -21.531 -18.906 1 92.62 98 LEU A N 1
ATOM 746 C CA . LEU A 1 98 ? 5.652 -20.328 -19.672 1 92.62 98 LEU A CA 1
ATOM 747 C C . LEU A 1 98 ? 4.191 -20.391 -20.109 1 92.62 98 LEU A C 1
ATOM 749 O O . LEU A 1 98 ? 3.717 -19.5 -20.812 1 92.62 98 LEU A O 1
ATOM 753 N N . SER A 1 99 ? 3.51 -21.391 -19.609 1 91.25 99 SER A N 1
ATOM 754 C CA . SER A 1 99 ? 2.088 -21.469 -19.938 1 91.25 99 SER A CA 1
ATOM 755 C C . SER A 1 99 ? 1.279 -20.484 -19.078 1 91.25 99 SER A C 1
ATOM 757 O O . SER A 1 99 ? 0.117 -20.203 -19.391 1 91.25 99 SER A O 1
ATOM 759 N N . VAL A 1 100 ? 1.839 -20.109 -17.969 1 94.44 100 VAL A N 1
ATOM 760 C CA . VAL A 1 100 ? 1.237 -19.094 -17.109 1 94.44 100 VAL A CA 1
ATOM 761 C C . VAL A 1 100 ? 2.156 -17.875 -17.031 1 94.44 100 VAL A C 1
ATOM 763 O O . VAL A 1 100 ? 3.355 -17.969 -17.297 1 94.44 100 VAL A O 1
ATOM 766 N N . ASN A 1 101 ? 1.535 -16.734 -16.75 1 96 101 ASN A N 1
ATOM 767 C CA . ASN A 1 101 ? 2.295 -15.492 -16.75 1 96 101 ASN A CA 1
ATOM 768 C C . ASN A 1 101 ? 2.479 -14.961 -15.328 1 96 101 ASN A C 1
ATOM 770 O O . ASN A 1 101 ? 1.563 -15.039 -14.508 1 96 101 ASN A O 1
ATOM 774 N N . SER A 1 102 ? 3.674 -14.461 -15.039 1 97.62 102 SER A N 1
ATOM 775 C CA . SER A 1 102 ? 3.932 -13.695 -13.82 1 97.62 102 SER A CA 1
ATOM 776 C C . SER A 1 102 ? 3.582 -12.227 -14 1 97.62 102 SER A C 1
ATOM 778 O O . SER A 1 102 ? 4.094 -11.57 -14.914 1 97.62 102 SER A O 1
ATOM 780 N N . VAL A 1 103 ? 2.703 -11.75 -13.141 1 96.94 103 VAL A N 1
ATOM 781 C CA . VAL A 1 103 ? 2.277 -10.359 -13.281 1 96.94 103 VAL A CA 1
ATOM 782 C C . VAL A 1 103 ? 2.365 -9.656 -11.93 1 96.94 103 VAL A C 1
ATOM 784 O O . VAL A 1 103 ? 2.252 -10.289 -10.875 1 96.94 103 VAL A O 1
ATOM 787 N N . PRO A 1 104 ? 2.539 -8.383 -11.961 1 96.44 104 PRO A N 1
ATOM 788 C CA . PRO A 1 104 ? 2.666 -7.633 -10.711 1 96.44 104 PRO A CA 1
ATOM 789 C C . PRO A 1 104 ? 1.336 -7.48 -9.977 1 96.44 104 PRO A C 1
ATOM 791 O O . PRO A 1 104 ? 0.287 -7.348 -10.617 1 96.44 104 PRO A O 1
ATOM 794 N N . VAL A 1 105 ? 1.429 -7.578 -8.703 1 94.94 105 VAL A N 1
ATOM 795 C CA . VAL A 1 105 ? 0.373 -7.133 -7.797 1 94.94 105 VAL A CA 1
ATOM 796 C C . VAL A 1 105 ? 0.674 -5.719 -7.305 1 94.94 105 VAL A C 1
ATOM 798 O O . VAL A 1 105 ? 1.678 -5.488 -6.629 1 94.94 105 VAL A O 1
ATOM 801 N N . ARG A 1 106 ? -0.25 -4.797 -7.648 1 92.75 106 ARG A N 1
ATOM 802 C CA . ARG A 1 106 ? 0.054 -3.391 -7.398 1 92.75 106 ARG A CA 1
ATOM 803 C C . ARG A 1 106 ? -0.999 -2.756 -6.496 1 92.75 106 ARG A C 1
ATOM 805 O O . ARG A 1 106 ? -2.129 -3.24 -6.414 1 92.75 106 ARG A O 1
ATOM 812 N N . GLN A 1 107 ? -0.558 -1.654 -5.848 1 90.56 107 GLN A N 1
ATOM 813 C CA . GLN A 1 107 ? -1.451 -0.873 -5 1 90.56 107 GLN A CA 1
ATOM 814 C C . GLN A 1 107 ? -1.055 0.601 -4.992 1 90.56 107 GLN A C 1
ATOM 816 O O . GLN A 1 107 ? 0.13 0.931 -5.074 1 90.56 107 GLN A O 1
ATOM 821 N N . GLU A 1 108 ? -2.111 1.355 -4.875 1 88.5 108 GLU A N 1
ATOM 822 C CA . GLU A 1 108 ? -1.851 2.775 -4.652 1 88.5 108 GLU A CA 1
ATOM 823 C C . GLU A 1 108 ? -1.614 3.066 -3.174 1 88.5 108 GLU A C 1
ATOM 825 O O . GLU A 1 108 ? -2.383 2.623 -2.318 1 88.5 108 GLU A O 1
ATOM 830 N N . ILE A 1 109 ? -0.522 3.801 -2.898 1 88.31 109 ILE A N 1
ATOM 831 C CA . ILE A 1 109 ? -0.255 4.195 -1.519 1 88.31 109 ILE A CA 1
ATOM 832 C C . ILE A 1 109 ? -0.208 5.719 -1.418 1 88.31 109 ILE A C 1
ATOM 834 O O . ILE A 1 109 ? -0.125 6.414 -2.434 1 88.31 109 ILE A O 1
ATOM 838 N N . LEU A 1 110 ? -0.276 6.156 -0.173 1 87.44 110 LEU A N 1
ATOM 839 C CA . LEU A 1 110 ? -0.084 7.578 0.098 1 87.44 110 LEU A CA 1
ATOM 840 C C . LEU A 1 110 ? 1.366 7.871 0.467 1 87.44 110 LEU A C 1
ATOM 842 O O . LEU A 1 110 ? 1.996 7.094 1.188 1 87.44 110 LEU A O 1
ATOM 846 N N . VAL A 1 111 ? 1.815 8.945 -0.057 1 88.19 111 VAL A N 1
ATOM 847 C CA . VAL A 1 111 ? 3.127 9.453 0.328 1 88.19 111 VAL A CA 1
ATOM 848 C C . VAL A 1 111 ? 3.027 10.938 0.666 1 88.19 111 VAL A C 1
ATOM 850 O O . VAL A 1 111 ? 2.135 11.633 0.177 1 88.19 111 VAL A O 1
ATOM 853 N N . LEU A 1 112 ? 3.9 11.352 1.508 1 86 112 LEU A N 1
ATOM 854 C CA . LEU A 1 112 ? 4.023 12.766 1.848 1 86 112 LEU A CA 1
ATOM 855 C C . LEU A 1 112 ? 5.223 13.391 1.146 1 86 112 LEU A C 1
ATOM 857 O O . LEU A 1 112 ? 6.363 12.984 1.369 1 86 112 LEU A O 1
ATOM 861 N N . GLN A 1 113 ? 4.973 14.359 0.273 1 87.06 113 GLN A N 1
ATOM 862 C CA . GLN A 1 113 ? 6.027 15.023 -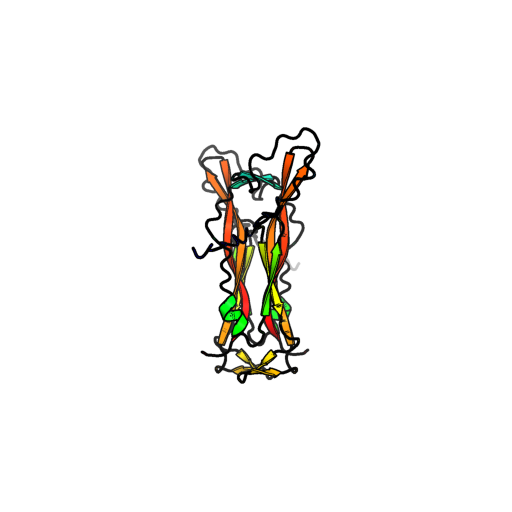0.478 1 87.06 113 GLN A CA 1
ATOM 863 C C . GLN A 1 113 ? 6.32 16.406 0.094 1 87.06 113 GLN A C 1
ATOM 865 O O . GLN A 1 113 ? 5.395 17.172 0.388 1 87.06 113 GLN A O 1
ATOM 870 N N . ARG A 1 114 ? 7.582 16.688 0.162 1 83.56 114 ARG A N 1
ATOM 871 C CA . ARG A 1 114 ? 8.039 18 0.621 1 83.56 114 ARG A CA 1
ATOM 872 C C . ARG A 1 114 ? 8.539 18.844 -0.545 1 83.56 114 ARG A C 1
ATOM 874 O O . ARG A 1 114 ? 9.336 18.375 -1.364 1 83.56 114 ARG A O 1
ATOM 881 N N . GLU A 1 115 ? 8.031 19.984 -0.657 1 83.88 115 GLU A N 1
ATOM 882 C CA . GLU A 1 115 ? 8.477 20.969 -1.629 1 83.88 115 GLU A CA 1
ATOM 883 C C . GLU A 1 115 ? 8.758 22.312 -0.96 1 83.88 115 GLU A C 1
ATOM 885 O O . GLU A 1 115 ? 8.055 22.703 -0.031 1 83.88 115 GLU A O 1
ATOM 890 N N . MET A 1 116 ? 9.836 22.906 -1.487 1 78.88 116 MET A N 1
ATOM 891 C CA . MET A 1 116 ? 10.164 24.219 -0.939 1 78.88 116 MET A CA 1
ATOM 892 C C . MET A 1 116 ? 9.516 25.328 -1.758 1 78.88 116 MET A C 1
ATOM 894 O O . MET A 1 116 ? 9.648 25.359 -2.982 1 78.88 116 MET A O 1
ATOM 898 N N . LYS A 1 117 ? 8.727 26.047 -1.185 1 80.19 117 LYS A N 1
ATOM 899 C CA . LYS A 1 117 ? 8.25 27.312 -1.745 1 80.19 117 LYS A CA 1
ATOM 900 C C . LYS A 1 117 ? 8.945 28.5 -1.092 1 80.19 117 LYS A C 1
ATOM 902 O O . LYS A 1 117 ? 8.531 28.969 -0.027 1 80.19 117 LYS A O 1
ATOM 907 N N . GLY A 1 118 ? 9.984 29.062 -1.828 1 80.56 118 GLY A N 1
ATOM 908 C CA . GLY A 1 118 ? 10.859 29.984 -1.143 1 80.56 118 GLY A CA 1
ATOM 909 C C . GLY A 1 118 ? 11.617 29.359 0.012 1 80.56 118 GLY A C 1
ATOM 910 O O . GLY A 1 118 ? 12.297 28.344 -0.164 1 80.56 118 GLY A O 1
ATOM 911 N N . CYS A 1 119 ? 11.367 29.953 1.267 1 79.25 119 CYS A N 1
ATOM 912 C CA . CYS A 1 119 ? 12.031 29.422 2.449 1 79.25 119 CYS A CA 1
ATOM 913 C C . CYS A 1 119 ? 11.086 28.547 3.262 1 79.25 119 CYS A C 1
ATOM 915 O O . CYS A 1 119 ? 11.414 28.141 4.375 1 79.25 119 CYS A O 1
ATOM 917 N N . THR A 1 120 ? 9.891 28.25 2.648 1 76.56 120 THR A N 1
ATOM 918 C CA . THR A 1 120 ? 8.875 27.531 3.41 1 76.56 120 THR A CA 1
ATOM 919 C C . THR A 1 120 ? 8.633 26.141 2.818 1 76.56 120 THR A C 1
ATOM 921 O O . THR A 1 120 ? 8.375 26.016 1.622 1 76.56 120 THR A O 1
ATOM 924 N N . PRO A 1 121 ? 8.812 25.156 3.582 1 77.94 121 PRO A N 1
ATOM 925 C CA . PRO A 1 121 ? 8.477 23.812 3.088 1 77.94 121 PRO A CA 1
ATOM 926 C C . PRO A 1 121 ? 6.965 23.578 3.004 1 77.94 121 PRO A C 1
ATO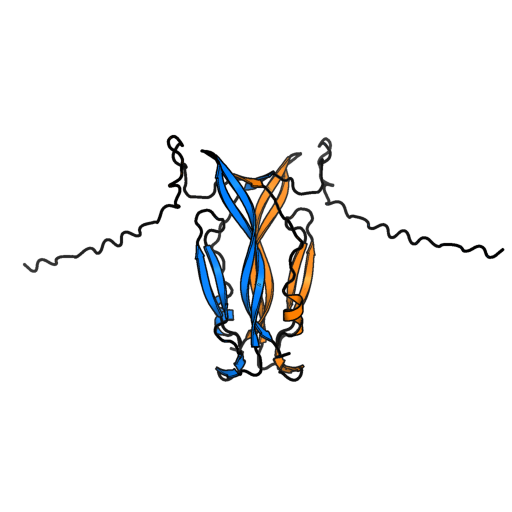M 928 O O . PRO A 1 121 ? 6.219 24.016 3.881 1 77.94 121 PRO A O 1
ATOM 931 N N . VAL A 1 122 ? 6.547 23.016 1.95 1 80.69 122 VAL A N 1
ATOM 932 C CA . VAL A 1 122 ? 5.156 22.625 1.744 1 80.69 122 VAL A CA 1
ATOM 933 C C . VAL A 1 122 ? 5.066 21.109 1.596 1 80.69 122 VAL A C 1
ATOM 935 O O . VAL A 1 122 ? 5.887 20.5 0.911 1 80.69 122 VAL A O 1
ATOM 938 N N . PHE A 1 123 ? 4.047 20.641 2.268 1 79.94 123 PHE A N 1
ATOM 939 C CA . PHE A 1 123 ? 3.865 19.188 2.24 1 79.94 123 PHE A CA 1
ATOM 940 C C . PHE A 1 123 ? 2.561 18.828 1.542 1 79.94 123 PHE A C 1
ATOM 942 O O . PHE A 1 123 ? 1.521 19.438 1.8 1 79.94 123 PHE A O 1
ATOM 949 N N . ARG A 1 124 ? 2.639 17.797 0.698 1 83.94 124 ARG A N 1
ATOM 950 C CA . ARG A 1 124 ? 1.473 17.328 -0.04 1 83.94 124 ARG A CA 1
ATOM 951 C C . ARG A 1 124 ? 1.321 15.812 0.093 1 83.94 124 ARG A C 1
ATOM 953 O O . ARG A 1 124 ? 2.307 15.07 0.018 1 83.94 124 ARG A O 1
ATOM 960 N N . LEU A 1 125 ? 0.095 15.469 0.359 1 85.69 125 LEU A N 1
ATOM 961 C CA . LEU A 1 125 ? -0.234 14.055 0.303 1 85.69 125 LEU A CA 1
ATOM 962 C C . LEU A 1 125 ? -0.528 13.617 -1.13 1 85.69 125 LEU A C 1
ATOM 964 O O . LEU A 1 125 ? -1.407 14.18 -1.785 1 85.69 125 LEU A O 1
ATOM 968 N N . GLU A 1 126 ? 0.222 12.609 -1.614 1 85.81 126 GLU A N 1
ATOM 969 C CA . GLU A 1 126 ? 0.095 12.156 -2.996 1 85.81 126 GLU A CA 1
ATOM 970 C C . GLU A 1 126 ? -0.063 10.641 -3.07 1 85.81 126 GLU A C 1
ATOM 972 O O . GLU A 1 126 ? 0.335 9.922 -2.148 1 85.81 126 GLU A O 1
ATOM 977 N N . LYS A 1 127 ? -0.695 10.32 -4.211 1 84.75 127 LYS A N 1
ATOM 978 C CA . LYS A 1 127 ? -0.808 8.891 -4.48 1 84.75 127 LYS A CA 1
ATOM 979 C C . LYS A 1 127 ? 0.367 8.398 -5.32 1 84.75 127 LYS A C 1
ATOM 981 O O . LYS A 1 127 ? 0.841 9.102 -6.211 1 84.75 127 LYS A O 1
ATOM 986 N N . LYS A 1 128 ? 0.79 7.211 -4.984 1 88.69 128 LYS A N 1
ATOM 987 C CA . LYS A 1 128 ? 1.846 6.539 -5.738 1 88.69 128 LYS A CA 1
ATOM 988 C C . LYS A 1 128 ? 1.522 5.062 -5.945 1 88.69 128 LYS A C 1
ATOM 990 O O . LYS A 1 128 ? 1.165 4.363 -4.996 1 88.69 128 LYS A O 1
ATOM 995 N N . MET A 1 129 ? 1.685 4.66 -7.238 1 89.94 129 MET A N 1
ATOM 996 C CA . MET A 1 129 ? 1.514 3.24 -7.531 1 89.94 129 MET A CA 1
ATOM 997 C C . MET A 1 129 ? 2.768 2.453 -7.164 1 89.94 129 MET A C 1
ATOM 999 O O . MET A 1 129 ? 3.881 2.859 -7.5 1 89.94 129 MET A O 1
ATOM 1003 N N . VAL A 1 130 ? 2.541 1.354 -6.363 1 91.75 130 VAL A N 1
ATOM 1004 C CA . VAL A 1 130 ? 3.666 0.527 -5.938 1 91.75 130 VAL A CA 1
ATOM 1005 C C . VAL A 1 130 ? 3.381 -0.939 -6.258 1 91.75 130 VAL A C 1
ATOM 1007 O O . VAL A 1 130 ? 2.275 -1.429 -6.016 1 91.75 130 VAL A O 1
ATOM 1010 N N . THR A 1 131 ? 4.398 -1.597 -6.852 1 93.56 131 THR A N 1
ATOM 1011 C CA . THR A 1 131 ? 4.328 -3.049 -6.973 1 93.56 131 THR A CA 1
ATOM 1012 C C . THR A 1 131 ? 4.715 -3.721 -5.656 1 93.56 131 THR A C 1
ATOM 1014 O O . THR A 1 131 ? 5.816 -3.51 -5.145 1 93.56 131 THR A O 1
ATOM 1017 N N . VAL A 1 132 ? 3.77 -4.512 -5.215 1 93.12 132 VAL A N 1
ATOM 1018 C CA . VAL A 1 132 ? 3.943 -5.082 -3.885 1 93.12 132 VAL A CA 1
ATOM 1019 C C . VAL A 1 132 ? 4.492 -6.5 -4 1 93.12 132 VAL A C 1
ATOM 1021 O O . VAL A 1 132 ? 5.254 -6.949 -3.141 1 93.12 132 VAL A O 1
ATOM 1024 N N . GLY A 1 133 ? 4.145 -7.176 -5.012 1 95.25 133 GLY A N 1
ATOM 1025 C CA . GLY A 1 133 ? 4.531 -8.547 -5.309 1 95.25 133 GLY A CA 1
ATOM 1026 C C . GLY A 1 133 ? 4.07 -9.016 -6.676 1 95.25 133 GLY A C 1
ATOM 1027 O O . GLY A 1 133 ? 3.719 -8.203 -7.531 1 95.25 133 GLY A O 1
ATOM 1028 N N . CYS A 1 134 ? 4.184 -10.32 -6.77 1 97.31 134 CYS A N 1
ATOM 1029 C CA . CYS A 1 134 ? 3.807 -10.906 -8.055 1 97.31 134 CYS A CA 1
ATOM 1030 C C . CYS A 1 134 ? 2.908 -12.125 -7.848 1 97.31 134 CYS A C 1
ATOM 1032 O O . CYS A 1 134 ? 2.947 -12.766 -6.797 1 97.31 134 CYS A O 1
ATOM 1034 N N . THR A 1 135 ? 2.152 -12.383 -8.859 1 97.69 135 THR A N 1
ATOM 1035 C CA . THR A 1 135 ? 1.268 -13.547 -8.852 1 97.69 135 THR A CA 1
ATOM 1036 C C . THR A 1 135 ? 1.219 -14.195 -10.227 1 97.69 135 THR A C 1
ATOM 1038 O O . THR A 1 135 ? 1.517 -13.555 -11.234 1 97.69 135 THR A O 1
ATOM 1041 N N . CYS A 1 136 ? 0.924 -15.5 -10.203 1 97.75 136 CYS A N 1
ATOM 1042 C CA . CYS A 1 136 ? 0.793 -16.219 -11.469 1 97.75 136 CYS A CA 1
ATOM 1043 C C . CYS A 1 136 ? -0.638 -16.156 -11.984 1 97.75 136 CYS A C 1
ATOM 1045 O O . CYS A 1 136 ? -1.587 -16.391 -11.234 1 97.75 136 CYS A O 1
ATOM 1047 N N . VAL A 1 137 ? -0.756 -15.859 -13.312 1 96.75 137 VAL A N 1
ATOM 1048 C CA . VAL A 1 137 ? -2.092 -15.773 -13.898 1 96.75 137 VAL A CA 1
ATOM 1049 C C . VAL A 1 137 ? -2.176 -16.672 -15.133 1 96.75 137 VAL A C 1
ATOM 1051 O O . VAL A 1 137 ? -1.173 -16.891 -15.812 1 96.75 137 VAL A O 1
ATOM 1054 N N . ARG A 1 138 ? -3.396 -17.141 -15.344 1 92.62 138 ARG A N 1
ATOM 1055 C CA . ARG A 1 138 ? -3.633 -17.906 -16.562 1 92.62 138 ARG A CA 1
ATOM 1056 C C . ARG A 1 138 ? -3.564 -17.016 -17.797 1 92.62 138 ARG A C 1
ATOM 1058 O O . ARG A 1 138 ? -4.027 -15.883 -17.781 1 92.62 138 ARG A O 1
ATOM 1065 N N . SER A 1 139 ? -2.883 -17.641 -18.891 1 82.38 139 SER A N 1
ATOM 1066 C CA . SER A 1 139 ? -2.785 -16.906 -20.156 1 82.38 139 SER A CA 1
ATOM 1067 C C . SER A 1 139 ? -4.156 -16.734 -20.797 1 82.38 139 SER A C 1
ATOM 1069 O O . SER A 1 139 ? -5.043 -17.578 -20.609 1 82.38 139 SER A O 1
ATOM 1071 N N . ILE A 1 140 ? -4.418 -15.477 -21.234 1 66.81 140 ILE A N 1
ATOM 1072 C CA . ILE A 1 140 ? -5.664 -15.219 -21.953 1 66.81 140 ILE A CA 1
ATOM 1073 C C . ILE A 1 140 ? -5.734 -16.094 -23.203 1 66.81 140 ILE A C 1
ATOM 1075 O O . ILE A 1 140 ? -4.723 -16.312 -23.875 1 66.81 140 ILE A O 1
ATOM 1079 N N . ALA B 1 1 ? 60.625 -4.508 15.344 1 31.73 1 ALA B N 1
ATOM 1080 C CA . ALA B 1 1 ? 59.938 -3.221 15.305 1 31.73 1 ALA B CA 1
ATOM 1081 C C . ALA B 1 1 ? 59 -3.121 14.086 1 31.73 1 ALA B C 1
ATOM 1083 O O . ALA B 1 1 ? 59.438 -2.639 13.031 1 31.73 1 ALA B O 1
ATOM 1084 N N . LEU B 1 2 ? 58.094 -4.145 13.852 1 34.16 2 LEU B N 1
ATOM 1085 C CA . LEU B 1 2 ? 57.125 -4.277 12.773 1 34.16 2 LEU B CA 1
ATOM 1086 C C . LEU B 1 2 ? 56.031 -3.217 12.891 1 34.16 2 LEU B C 1
ATOM 1088 O O . LEU B 1 2 ? 55.312 -3.168 13.898 1 34.16 2 LEU B O 1
ATOM 1092 N N . LEU B 1 3 ? 56.219 -2.014 12.211 1 35.03 3 LEU B N 1
ATOM 1093 C CA . LEU B 1 3 ? 55.312 -0.89 12.102 1 35.03 3 LEU B CA 1
ATOM 1094 C C . LEU B 1 3 ? 54.031 -1.3 11.359 1 35.03 3 LEU B C 1
ATOM 1096 O O . LEU B 1 3 ? 54.094 -1.666 10.18 1 35.03 3 LEU B O 1
ATOM 1100 N N . LEU B 1 4 ? 53.062 -1.907 12.062 1 33.66 4 LEU B N 1
ATOM 1101 C CA . LEU B 1 4 ? 51.719 -2.215 11.555 1 33.66 4 LEU B CA 1
ATOM 1102 C C . LEU B 1 4 ? 51 -0.946 11.102 1 33.66 4 LEU B C 1
ATOM 1104 O O . LEU B 1 4 ? 50.781 -0.041 11.906 1 33.66 4 LEU B O 1
ATOM 1108 N N . LEU B 1 5 ? 51.219 -0.483 9.812 1 33.28 5 LEU B N 1
ATOM 1109 C CA . LEU B 1 5 ? 50.469 0.6 9.195 1 33.28 5 LEU B CA 1
ATOM 1110 C C . LEU B 1 5 ? 49 0.229 9.07 1 33.28 5 LEU B C 1
ATOM 1112 O O . LEU B 1 5 ? 48.656 -0.734 8.383 1 33.28 5 LEU B O 1
ATOM 1116 N N . VAL B 1 6 ? 48.188 0.453 10.109 1 38.22 6 VAL B N 1
ATOM 1117 C CA . VAL B 1 6 ? 46.75 0.305 10.086 1 38.22 6 VAL B CA 1
ATOM 1118 C C . VAL B 1 6 ? 46.156 1.263 9.062 1 38.22 6 VAL B C 1
ATOM 1120 O O . VAL B 1 6 ? 46.312 2.479 9.164 1 38.22 6 VAL B O 1
ATOM 1123 N N . LEU B 1 7 ? 46.031 0.928 7.789 1 38.09 7 LEU B N 1
ATOM 1124 C CA . LEU B 1 7 ? 45.281 1.694 6.801 1 38.09 7 LEU B CA 1
ATOM 1125 C C . LEU B 1 7 ? 43.812 1.782 7.184 1 38.09 7 LEU B C 1
ATOM 1127 O O . LEU B 1 7 ? 43.125 0.761 7.27 1 38.09 7 LEU B O 1
ATOM 1131 N N . GLY B 1 8 ? 43.469 2.664 8.102 1 33.69 8 GLY B N 1
ATOM 1132 C CA . GLY B 1 8 ? 42.094 3.004 8.469 1 33.69 8 GLY B CA 1
ATOM 1133 C C . GLY B 1 8 ? 41.25 3.408 7.277 1 33.69 8 GLY B C 1
ATOM 1134 O O . GLY B 1 8 ? 41.594 4.355 6.562 1 33.69 8 GLY B O 1
ATOM 1135 N N . PHE B 1 9 ? 40.656 2.484 6.516 1 34.97 9 PHE B N 1
ATOM 1136 C CA . PHE B 1 9 ? 39.688 2.797 5.477 1 34.97 9 PHE B CA 1
ATOM 1137 C C . PHE B 1 9 ? 38.531 3.596 6.051 1 34.97 9 PHE B C 1
ATOM 1139 O O . PHE B 1 9 ? 37.781 3.094 6.895 1 34.97 9 PHE B O 1
ATOM 1146 N N . SER B 1 10 ? 38.594 4.934 6.215 1 36.03 10 SER B N 1
ATOM 1147 C CA . SER B 1 10 ? 37.5 5.816 6.57 1 36.03 10 SER B CA 1
ATOM 1148 C C . SER B 1 10 ? 36.344 5.707 5.566 1 36.03 10 SER B C 1
ATOM 1150 O O . SER B 1 10 ? 36.5 6.059 4.395 1 36.03 10 SER B O 1
ATOM 1152 N N . THR B 1 11 ? 35.562 4.723 5.562 1 35.16 11 THR B N 1
ATOM 1153 C CA . THR B 1 11 ? 34.312 4.715 4.801 1 35.16 11 THR B CA 1
ATOM 1154 C C . THR B 1 11 ? 33.5 5.969 5.086 1 35.16 11 THR B C 1
ATOM 1156 O O . THR B 1 11 ? 33.094 6.207 6.23 1 35.16 11 THR B O 1
ATOM 1159 N N . VAL B 1 12 ? 33.844 7.117 4.527 1 35.19 12 VAL B N 1
ATOM 1160 C CA . VAL B 1 12 ? 32.969 8.289 4.523 1 35.19 12 VAL B CA 1
ATOM 1161 C C . VAL B 1 12 ? 31.578 7.898 4.051 1 35.19 12 VAL B C 1
ATOM 1163 O O . VAL B 1 12 ? 31.391 7.473 2.906 1 35.19 12 VAL B O 1
ATOM 1166 N N . LEU B 1 13 ? 30.719 7.254 4.793 1 32.53 13 LEU B N 1
ATOM 1167 C CA . LEU B 1 13 ? 29.281 7.227 4.512 1 32.53 13 LEU B CA 1
ATOM 1168 C C . LEU B 1 13 ? 28.766 8.625 4.18 1 32.53 13 LEU B C 1
ATOM 1170 O O . LEU B 1 13 ? 28.766 9.508 5.039 1 32.53 13 LEU B O 1
ATOM 1174 N N . SER B 1 14 ? 29.156 9.141 2.99 1 33.38 14 SER B N 1
ATOM 1175 C CA . SER B 1 14 ? 28.531 10.375 2.516 1 33.38 14 SER B CA 1
ATOM 1176 C C . SER B 1 14 ? 27.016 10.32 2.666 1 33.38 14 SER B C 1
ATOM 1178 O O . SER B 1 14 ? 26.359 9.508 2.023 1 33.38 14 SER B O 1
ATOM 1180 N N . ALA B 1 15 ? 26.531 10.547 3.746 1 38.62 15 ALA B N 1
ATOM 1181 C CA . ALA B 1 15 ? 25.125 10.891 3.846 1 38.62 15 ALA B CA 1
ATOM 1182 C C . ALA B 1 15 ? 24.734 11.953 2.818 1 38.62 15 ALA B C 1
ATOM 1184 O O . ALA B 1 15 ? 25.266 13.07 2.846 1 38.62 15 ALA B O 1
ATOM 1185 N N . HIS B 1 16 ? 24.562 11.57 1.544 1 37.5 16 HIS B N 1
ATOM 1186 C CA . HIS B 1 16 ? 24 12.531 0.604 1 37.5 16 HIS B CA 1
ATOM 1187 C C . HIS B 1 16 ? 22.875 13.328 1.242 1 37.5 16 HIS B C 1
ATOM 1189 O O . HIS B 1 16 ? 21.891 12.75 1.726 1 37.5 16 HIS B O 1
ATOM 1195 N N . LEU B 1 17 ? 23.047 14.453 1.813 1 40.5 17 LEU B N 1
ATOM 1196 C CA . LEU B 1 17 ? 22.094 15.445 2.293 1 40.5 17 LEU B CA 1
ATOM 1197 C C . LEU B 1 17 ? 21 15.695 1.262 1 40.5 17 LEU B C 1
ATOM 1199 O O . LEU B 1 17 ? 21.266 15.68 0.057 1 40.5 17 LEU B O 1
ATOM 1203 N N . PRO B 1 18 ? 19.781 15.391 1.487 1 44.72 18 PRO B N 1
ATOM 1204 C CA . PRO B 1 18 ? 18.766 15.828 0.528 1 44.72 18 PRO B CA 1
ATOM 1205 C C . PRO B 1 18 ? 19.078 17.172 -0.1 1 44.72 18 PRO B C 1
ATOM 1207 O O . PRO B 1 18 ? 19.797 17.984 0.496 1 44.72 18 PRO B O 1
ATOM 1210 N N . ASP B 1 19 ? 19.156 17.172 -1.401 1 44.28 19 ASP B N 1
ATOM 1211 C CA . ASP B 1 19 ? 19.422 18.375 -2.18 1 44.28 19 ASP B CA 1
ATOM 1212 C C . ASP B 1 19 ? 18.625 19.562 -1.633 1 44.28 19 ASP B C 1
ATOM 1214 O O . ASP B 1 19 ? 17.5 19.812 -2.055 1 44.28 19 ASP B O 1
ATOM 1218 N N . LEU B 1 20 ? 18.547 19.766 -0.424 1 48.34 20 LEU B N 1
ATOM 1219 C CA . LEU B 1 20 ? 18.141 21.078 0.061 1 48.34 20 LEU B CA 1
ATOM 1220 C C . LEU B 1 20 ? 18.969 22.172 -0.583 1 48.34 20 LEU B C 1
ATOM 1222 O O . LEU B 1 20 ? 19.016 23.312 -0.083 1 48.34 20 LEU B O 1
ATOM 1226 N N . HIS B 1 21 ? 19.688 21.781 -1.502 1 48.41 21 HIS B N 1
ATOM 1227 C CA . HIS B 1 21 ? 20.578 22.75 -2.123 1 48.41 21 HIS B CA 1
ATOM 1228 C C . HIS B 1 21 ? 19.797 23.938 -2.693 1 48.41 21 HIS B C 1
ATOM 1230 O O . HIS B 1 21 ? 20.375 24.984 -2.959 1 48.41 21 HIS B O 1
ATOM 1236 N N . HIS B 1 22 ? 18.562 23.609 -3.012 1 49 22 HIS B N 1
ATOM 1237 C CA . HIS B 1 22 ? 17.969 24.828 -3.562 1 49 22 HIS B CA 1
ATOM 1238 C C . HIS B 1 22 ? 17.438 25.719 -2.455 1 49 22 HIS B C 1
ATOM 1240 O O . HIS B 1 22 ? 16.422 26.406 -2.633 1 49 22 HIS B O 1
ATOM 1246 N N . LEU B 1 23 ? 17.797 25.422 -1.327 1 51.75 23 LEU B N 1
ATOM 1247 C CA . LEU B 1 23 ? 17.391 26.484 -0.406 1 51.75 23 LEU B CA 1
ATOM 1248 C C . LEU B 1 23 ? 17.875 27.844 -0.889 1 51.75 23 LEU B C 1
ATOM 1250 O O . LEU B 1 23 ? 19.047 28 -1.246 1 51.75 23 LEU B O 1
ATOM 1254 N N . GLY B 1 24 ? 16.938 28.609 -1.404 1 48.53 24 GLY B N 1
ATOM 1255 C CA . GLY B 1 24 ? 17.281 29.969 -1.794 1 48.53 24 GLY B CA 1
ATOM 1256 C C . GLY B 1 24 ? 18.297 30.625 -0.862 1 48.53 24 GLY B C 1
ATOM 1257 O O . GLY B 1 24 ? 18.406 30.234 0.306 1 48.53 24 GLY B O 1
ATOM 1258 N N . LYS B 1 25 ? 19.156 31.438 -1.335 1 59.91 25 LYS B N 1
ATOM 1259 C CA . LYS B 1 25 ? 19.953 32.406 -0.62 1 59.91 25 LYS B CA 1
ATOM 1260 C C . LYS B 1 25 ? 19.125 33.156 0.438 1 59.91 25 LYS B C 1
ATOM 1262 O O . LYS B 1 25 ? 18.062 33.688 0.133 1 59.91 25 LYS B O 1
ATOM 1267 N N . GLY B 1 26 ? 19.422 32.844 1.785 1 65.06 26 GLY B N 1
ATOM 1268 C CA . GLY B 1 26 ? 18.797 33.562 2.885 1 65.06 26 GLY B CA 1
ATOM 1269 C C . GLY B 1 26 ? 17.906 32.688 3.732 1 65.06 26 GLY B C 1
ATOM 1270 O O . GLY B 1 26 ? 17.297 33.156 4.695 1 65.06 26 GLY B O 1
ATOM 1271 N N . CYS B 1 27 ? 17.703 31.531 3.18 1 68.75 27 CYS B N 1
ATOM 1272 C CA . CYS B 1 27 ? 16.844 30.734 4.043 1 68.75 27 CYS B CA 1
ATOM 1273 C C . CYS B 1 27 ? 17.656 30.078 5.164 1 68.75 27 CYS B C 1
ATOM 1275 O O . CYS B 1 27 ? 18.781 29.641 4.941 1 68.75 27 CYS B O 1
ATOM 1277 N N . PRO B 1 28 ? 17.125 30.234 6.445 1 66.25 28 PRO B N 1
ATOM 1278 C CA . PRO B 1 28 ? 17.828 29.547 7.523 1 66.25 28 PRO B CA 1
ATOM 1279 C C . PRO B 1 28 ? 17.969 28.047 7.266 1 66.25 28 PRO B C 1
ATOM 1281 O O . PRO B 1 28 ? 17.156 27.453 6.539 1 66.25 28 PRO B O 1
ATOM 1284 N N . PRO B 1 29 ? 18.969 27.484 7.645 1 60.09 29 PRO B N 1
ATOM 1285 C CA . PRO B 1 29 ? 19.156 26.031 7.438 1 60.09 29 PRO B CA 1
ATOM 1286 C C . PRO B 1 29 ? 18.031 25.203 8.055 1 60.09 29 PRO B C 1
ATOM 1288 O O . PRO B 1 29 ? 17.5 25.562 9.109 1 60.09 29 PRO B O 1
ATOM 1291 N N . PRO B 1 30 ? 17.453 24.359 7.238 1 57 30 PRO B N 1
ATOM 1292 C CA . PRO B 1 30 ? 16.406 23.516 7.832 1 57 30 PRO B CA 1
ATOM 1293 C C . PRO B 1 30 ? 16.875 22.797 9.094 1 57 30 PRO B C 1
ATOM 1295 O O . PRO B 1 30 ? 18.047 22.438 9.203 1 57 30 PRO B O 1
ATOM 1298 N N . LYS B 1 31 ? 16.328 23.141 10.219 1 54.81 31 LYS B N 1
ATOM 1299 C CA . LYS B 1 31 ? 16.781 22.625 11.508 1 54.81 31 LYS B CA 1
ATOM 1300 C C . LYS B 1 31 ? 17.047 21.125 11.453 1 54.81 31 LYS B C 1
ATOM 1302 O O . LYS B 1 31 ? 17.906 20.625 12.164 1 54.81 31 LYS B O 1
ATOM 1307 N N . GLY B 1 32 ? 16.297 20.297 10.539 1 50.25 32 GLY B N 1
ATOM 1308 C CA . GLY B 1 32 ? 16.453 18.859 10.461 1 50.25 32 GLY B CA 1
ATOM 1309 C C . GLY B 1 32 ? 15.984 18.281 9.141 1 50.25 32 GLY B C 1
ATOM 1310 O O . GLY B 1 32 ? 15.242 18.938 8.398 1 50.25 32 GLY B O 1
ATOM 1311 N N . MET B 1 33 ? 16.859 17.5 8.555 1 53.66 33 MET B N 1
ATOM 1312 C CA . MET B 1 33 ? 16.625 16.797 7.293 1 53.66 33 MET B CA 1
ATOM 1313 C C . MET B 1 33 ? 15.398 15.891 7.395 1 53.66 33 MET B C 1
ATOM 1315 O O . MET B 1 33 ? 14.977 15.297 6.402 1 53.66 33 MET B O 1
ATOM 1319 N N . GLY B 1 34 ? 14.867 15.805 8.523 1 59.66 34 GLY B N 1
ATOM 1320 C CA . GLY B 1 34 ? 13.742 14.914 8.734 1 59.66 34 GLY B CA 1
ATOM 1321 C C . GLY B 1 34 ? 12.398 15.594 8.586 1 59.66 34 GLY B C 1
ATOM 1322 O O . GLY B 1 34 ? 12.336 16.781 8.258 1 59.66 34 GLY B O 1
ATOM 1323 N N . PHE B 1 35 ? 11.445 14.859 8.266 1 65.44 35 PHE B N 1
ATOM 1324 C CA . PHE B 1 35 ? 10.086 15.367 8.258 1 65.44 35 PHE B CA 1
ATOM 1325 C C . PHE B 1 35 ? 9.695 15.891 9.641 1 65.44 35 PHE B C 1
ATOM 1327 O O . PHE B 1 35 ? 9.977 15.25 10.656 1 65.44 35 PHE B O 1
ATOM 1334 N N . PRO B 1 36 ? 9.336 17.094 9.703 1 65.5 36 PRO B N 1
ATOM 1335 C CA . PRO B 1 36 ? 8.852 17.594 10.992 1 65.5 36 PRO B CA 1
ATOM 1336 C C . PRO B 1 36 ? 7.754 16.703 11.594 1 65.5 36 PRO B C 1
ATOM 1338 O O . PRO B 1 36 ? 7.121 15.938 10.875 1 65.5 36 PRO B O 1
ATOM 1341 N N . GLN B 1 37 ? 7.617 16.766 12.883 1 65.56 37 GLN B N 1
ATOM 1342 C CA . GLN B 1 37 ? 6.633 15.953 13.586 1 65.56 37 GLN B CA 1
ATOM 1343 C C . GLN B 1 37 ? 5.211 16.359 13.203 1 65.56 37 GLN B C 1
ATOM 1345 O O . GLN B 1 37 ? 4.297 15.531 13.219 1 65.56 37 GLN B O 1
ATOM 1350 N N . VAL B 1 38 ? 5.047 17.703 12.953 1 64 38 VAL B N 1
ATOM 1351 C CA . VAL B 1 38 ? 3.73 18.203 12.562 1 64 38 VAL B CA 1
ATOM 1352 C C . VAL B 1 38 ? 3.836 18.969 11.25 1 64 38 VAL B C 1
ATOM 1354 O O . VAL B 1 38 ? 4.703 19.844 11.102 1 64 38 VAL B O 1
ATOM 1357 N N . VAL B 1 39 ? 3.061 18.469 10.352 1 69.88 39 VAL B N 1
ATOM 1358 C CA . VAL B 1 39 ? 3.129 19.125 9.055 1 69.88 39 VAL B CA 1
ATOM 1359 C C . VAL B 1 39 ? 1.721 19.469 8.562 1 69.88 39 VAL B C 1
ATOM 1361 O O . VAL B 1 39 ? 0.766 18.75 8.875 1 69.88 39 VAL B O 1
ATOM 1364 N N . LYS B 1 40 ? 1.644 20.609 7.895 1 72.38 40 LYS B N 1
ATOM 1365 C CA . LYS B 1 40 ? 0.418 20.938 7.172 1 72.38 40 LYS B CA 1
ATOM 1366 C C . LYS B 1 40 ? 0.401 20.297 5.789 1 72.38 40 LYS B C 1
ATOM 1368 O O . LYS B 1 40 ? 1.349 20.453 5.016 1 72.38 40 LYS B O 1
ATOM 1373 N N . VAL B 1 41 ? -0.607 19.469 5.594 1 75.5 41 VAL B N 1
ATOM 1374 C CA . VAL B 1 41 ? -0.625 18.672 4.371 1 75.5 41 VAL B CA 1
ATOM 1375 C C . VAL B 1 41 ? -1.811 19.078 3.504 1 75.5 41 VAL B C 1
ATOM 1377 O O . VAL B 1 41 ? -2.918 19.281 4.008 1 75.5 41 VAL B O 1
ATOM 1380 N N . THR B 1 42 ? -1.504 19.344 2.191 1 73.81 42 THR B N 1
ATOM 1381 C CA . THR B 1 42 ? -2.568 19.516 1.21 1 73.81 42 THR B CA 1
ATOM 1382 C C . THR B 1 42 ? -3.004 18.172 0.641 1 73.81 42 THR B C 1
ATOM 1384 O O . THR B 1 42 ? -2.166 17.359 0.226 1 73.81 42 THR B O 1
ATOM 1387 N N . LEU B 1 43 ? -4.359 17.906 0.783 1 66.62 43 LEU B N 1
ATOM 1388 C CA . LEU B 1 43 ? -4.914 16.656 0.286 1 66.62 43 LEU B CA 1
ATOM 1389 C C . LEU B 1 43 ? -5.461 16.828 -1.127 1 66.62 43 LEU B C 1
ATOM 1391 O O . LEU B 1 43 ? -6.438 17.547 -1.337 1 66.62 43 LEU B O 1
ATOM 1395 N N . ASN B 1 44 ? -4.684 16.766 -2.195 1 60.03 44 ASN B N 1
ATOM 1396 C CA . ASN B 1 44 ? -5.176 16.828 -3.568 1 60.03 44 ASN B CA 1
ATOM 1397 C C . ASN B 1 44 ? -5.41 15.43 -4.148 1 60.03 44 ASN B C 1
ATOM 1399 O O . ASN B 1 44 ? -4.461 14.711 -4.453 1 60.03 44 ASN B O 1
ATOM 1403 N N . PHE B 1 45 ? 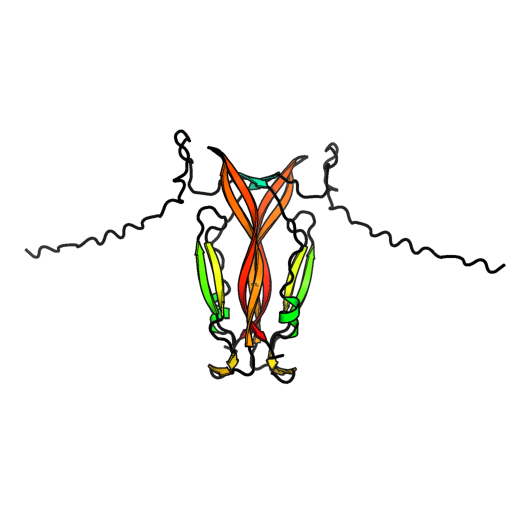-6.441 14.844 -3.805 1 55.25 45 PHE B N 1
ATOM 1404 C CA . PHE B 1 45 ? -6.562 13.5 -4.348 1 55.25 45 PHE B CA 1
ATOM 1405 C C . PHE B 1 45 ? -7.543 13.469 -5.516 1 55.25 45 PHE B C 1
ATOM 1407 O O . PHE B 1 45 ? -8.656 13.992 -5.41 1 55.25 45 PHE B O 1
ATOM 1414 N N . THR B 1 46 ? -7.02 13.578 -6.66 1 47.19 46 THR B N 1
ATOM 1415 C CA . THR B 1 46 ? -7.82 13.461 -7.875 1 47.19 46 THR B CA 1
ATOM 1416 C C . THR B 1 46 ? -8.07 12 -8.227 1 47.19 46 THR B C 1
ATOM 1418 O O . THR B 1 46 ? -7.125 11.258 -8.516 1 47.19 46 THR B O 1
ATOM 1421 N N . GLY B 1 47 ? -8.828 11.109 -7.492 1 49.97 47 GLY B N 1
ATOM 1422 C CA . GLY B 1 47 ? -9.305 9.938 -8.203 1 49.97 47 GLY B CA 1
ATOM 1423 C C . GLY B 1 47 ? -9.539 8.742 -7.297 1 49.97 47 GLY B C 1
ATOM 1424 O O . GLY B 1 47 ? -9.156 8.766 -6.125 1 49.97 47 GLY B O 1
ATOM 1425 N N . GLN B 1 48 ? -10.547 7.863 -7.738 1 51.62 48 GLN B N 1
ATOM 1426 C CA . GLN B 1 48 ? -10.961 6.602 -7.137 1 51.62 48 GLN B CA 1
ATOM 1427 C C . GLN B 1 48 ? -9.789 5.629 -7.051 1 51.62 48 GLN B C 1
ATOM 1429 O O . GLN B 1 48 ? -8.883 5.656 -7.891 1 51.62 48 GLN B O 1
ATOM 1434 N N . PRO B 1 49 ? -9.664 5.098 -5.812 1 53.34 49 PRO B N 1
ATOM 1435 C CA . PRO B 1 49 ? -8.648 4.047 -5.762 1 53.34 49 PRO B CA 1
ATOM 1436 C C . PRO B 1 49 ? -8.703 3.109 -6.965 1 53.34 49 PRO B C 1
ATOM 1438 O O . PRO B 1 49 ? -9.789 2.779 -7.445 1 53.34 49 PRO B O 1
ATOM 1441 N N . HIS B 1 50 ? -7.828 3.193 -7.945 1 53.16 50 HIS B N 1
ATOM 1442 C CA . HIS B 1 50 ? -7.742 2.234 -9.039 1 53.16 50 HIS B CA 1
ATOM 1443 C C . HIS B 1 50 ? -7.559 0.813 -8.516 1 53.16 50 HIS B C 1
ATOM 1445 O O . HIS B 1 50 ? -6.664 0.558 -7.707 1 53.16 50 HIS B O 1
ATOM 1451 N N . LEU B 1 51 ? -8.68 0.148 -8.539 1 56.03 51 LEU B N 1
ATOM 1452 C CA . LEU B 1 51 ? -8.531 -1.271 -8.227 1 56.03 51 LEU B CA 1
ATOM 1453 C C . LEU B 1 51 ? -7.875 -2.014 -9.391 1 56.03 51 LEU B C 1
ATOM 1455 O O . LEU B 1 51 ? -8.562 -2.633 -10.203 1 56.03 51 LEU B O 1
ATOM 1459 N N . GLY B 1 52 ? -6.844 -1.517 -9.977 1 54.44 52 GLY B N 1
ATOM 1460 C CA . GLY B 1 52 ? -6.18 -2.201 -11.078 1 54.44 52 GLY B CA 1
ATOM 1461 C C . GLY B 1 52 ? -6.051 -3.697 -10.859 1 54.44 52 GLY B C 1
ATOM 1462 O O . GLY B 1 52 ? -5.715 -4.438 -11.781 1 54.44 52 GLY B O 1
ATOM 1463 N N . GLY B 1 53 ? -6.586 -4.152 -9.734 1 64.69 53 GLY B N 1
ATOM 1464 C CA . GLY B 1 53 ? -6.262 -5.527 -9.391 1 64.69 53 GLY B CA 1
ATOM 1465 C C . GLY B 1 53 ? -7.398 -6.492 -9.672 1 64.69 53 GLY B C 1
ATOM 1466 O O . GLY B 1 53 ? -7.227 -7.707 -9.57 1 64.69 53 GLY B O 1
ATOM 1467 N N . LYS B 1 54 ? -8.508 -5.945 -10.297 1 70.94 54 LYS B N 1
ATOM 1468 C CA . LYS B 1 54 ? -9.648 -6.848 -10.383 1 70.94 54 LYS B CA 1
ATOM 1469 C C . LYS B 1 54 ? -9.438 -7.902 -11.469 1 70.94 54 LYS B C 1
ATOM 1471 O O . LYS B 1 54 ? -9.773 -9.07 -11.281 1 70.94 54 LYS B O 1
ATOM 1476 N N . ASP B 1 55 ? -8.93 -7.551 -12.578 1 85.56 55 ASP B N 1
ATOM 1477 C CA . ASP B 1 55 ? -8.672 -8.531 -13.625 1 85.56 55 ASP B CA 1
ATOM 1478 C C . ASP B 1 55 ? -7.605 -9.539 -13.188 1 85.56 55 ASP B C 1
ATOM 1480 O O . ASP B 1 55 ? -7.785 -10.742 -13.336 1 85.56 55 ASP B O 1
ATOM 1484 N N . VAL B 1 56 ? -6.715 -9.078 -12.523 1 93.94 56 VAL B N 1
ATOM 1485 C CA . VAL B 1 56 ? -5.629 -9.938 -12.062 1 93.94 56 VAL B CA 1
ATOM 1486 C C . VAL B 1 56 ? -6.148 -10.898 -10.992 1 93.94 56 VAL B C 1
ATOM 1488 O O . VAL B 1 56 ? -5.789 -12.078 -10.977 1 93.94 56 VAL B O 1
ATOM 1491 N N . SER B 1 57 ? -7.02 -10.453 -10.18 1 95.75 57 SER B N 1
ATOM 1492 C CA . SER B 1 57 ? -7.535 -11.242 -9.062 1 95.75 57 SER B CA 1
ATOM 1493 C C . SER B 1 57 ? -8.273 -12.484 -9.562 1 95.75 57 SER B C 1
ATOM 1495 O O . SER B 1 57 ? -8.133 -13.562 -8.984 1 95.75 57 SER B O 1
ATOM 1497 N N . LYS B 1 58 ? -8.984 -12.32 -10.672 1 93.19 58 LYS B N 1
ATOM 1498 C CA . LYS B 1 58 ? -9.789 -13.414 -11.195 1 93.19 58 LYS B CA 1
ATOM 1499 C C . LYS B 1 58 ? -8.938 -14.391 -12.008 1 93.19 58 LYS B C 1
ATOM 1501 O O . LYS B 1 58 ? -9.211 -15.594 -12.039 1 93.19 58 LYS B O 1
ATOM 1506 N N . ARG B 1 59 ? -8.031 -13.914 -12.617 1 95.38 59 ARG B N 1
ATOM 1507 C CA . ARG B 1 59 ? -7.211 -14.742 -13.5 1 95.38 59 ARG B CA 1
ATOM 1508 C C . ARG B 1 59 ? -6.066 -15.398 -12.734 1 95.38 59 ARG B C 1
ATOM 1510 O O . ARG B 1 59 ? -5.434 -16.328 -13.234 1 95.38 59 ARG B O 1
ATOM 1517 N N . SER B 1 60 ? -5.762 -14.938 -11.547 1 97.19 60 SER B N 1
ATOM 1518 C CA . SER B 1 60 ? -4.664 -15.477 -10.742 1 97.19 60 SER B CA 1
ATOM 1519 C C . SER B 1 60 ? -4.891 -16.953 -10.414 1 97.19 60 SER B C 1
ATOM 1521 O O . SER B 1 60 ? -6.027 -17.375 -10.211 1 97.19 60 SER B O 1
ATOM 1523 N N . LEU B 1 61 ? -3.791 -17.688 -10.312 1 97.31 61 LEU B N 1
ATOM 1524 C CA . LEU B 1 61 ? -3.875 -19.062 -9.82 1 97.31 61 LEU B CA 1
ATOM 1525 C C . LEU B 1 61 ? -4.18 -19.078 -8.32 1 97.31 61 LEU B C 1
ATOM 1527 O O . LEU B 1 61 ? -4.523 -20.125 -7.766 1 97.31 61 LEU B O 1
ATOM 1531 N N . SER B 1 62 ? -4.012 -17.953 -7.707 1 97.62 62 SER B N 1
ATOM 1532 C CA . SER B 1 62 ? -4.434 -17.688 -6.336 1 97.62 62 SER B CA 1
ATOM 1533 C C . SER B 1 62 ? -5.469 -16.562 -6.285 1 97.62 62 SER B C 1
ATOM 1535 O O . SER B 1 62 ? -5.184 -15.469 -5.785 1 97.62 62 SER B O 1
ATOM 1537 N N . PRO B 1 63 ? -6.664 -16.844 -6.781 1 97.62 63 PRO B N 1
ATOM 1538 C CA . PRO B 1 63 ? -7.648 -15.758 -6.855 1 97.62 63 PRO B CA 1
ATOM 1539 C C . PRO B 1 63 ? -7.996 -15.18 -5.484 1 97.62 63 PRO B C 1
ATOM 1541 O O . PRO B 1 63 ? -7.844 -15.859 -4.469 1 97.62 63 PRO B O 1
ATOM 1544 N N . TRP B 1 64 ? -8.375 -13.922 -5.504 1 96.94 64 TRP B N 1
ATOM 1545 C CA . TRP B 1 64 ? -8.789 -13.289 -4.254 1 96.94 64 TRP B CA 1
ATOM 1546 C C . TRP B 1 64 ? -10.047 -12.453 -4.453 1 96.94 64 TRP B C 1
ATOM 1548 O O . TRP B 1 64 ? -10.391 -12.094 -5.582 1 96.94 64 TRP B O 1
ATOM 1558 N N . ASP B 1 65 ? -10.68 -12.266 -3.402 1 95.75 65 ASP B N 1
ATOM 1559 C CA . ASP B 1 65 ? -11.859 -11.398 -3.354 1 95.75 65 ASP B CA 1
ATOM 1560 C C . ASP B 1 65 ? -11.578 -10.148 -2.525 1 95.75 65 ASP B C 1
ATOM 1562 O O . ASP B 1 65 ? -10.852 -10.203 -1.53 1 95.75 65 ASP B O 1
ATOM 1566 N N . TYR B 1 66 ? -12.195 -9.039 -2.969 1 92.94 66 TYR B N 1
ATOM 1567 C CA . TYR B 1 66 ? -12.008 -7.797 -2.23 1 92.94 66 TYR B CA 1
ATOM 1568 C C . TYR B 1 66 ? -13.094 -7.609 -1.182 1 92.94 66 TYR B C 1
ATOM 1570 O O . TYR B 1 66 ? -14.266 -7.914 -1.432 1 92.94 66 TYR B O 1
ATOM 1578 N N . SER B 1 67 ? -12.602 -7.188 -0.048 1 93.06 67 SER B N 1
ATOM 1579 C CA . SER B 1 67 ? -13.469 -6.598 0.969 1 93.06 67 SER B CA 1
ATOM 1580 C C . SER B 1 67 ? -13.086 -5.148 1.251 1 93.06 67 SER B C 1
ATOM 1582 O O . SER B 1 67 ? -11.938 -4.758 1.061 1 93.06 67 SER B O 1
ATOM 1584 N N . TYR B 1 68 ? -14.094 -4.395 1.644 1 90.88 68 TYR B N 1
ATOM 1585 C CA . TYR B 1 68 ? -13.844 -2.969 1.813 1 90.88 68 TYR B CA 1
ATOM 1586 C C . TYR B 1 68 ? -13.922 -2.572 3.283 1 90.88 68 TYR B C 1
ATOM 1588 O O . TYR B 1 68 ? -14.922 -2.83 3.951 1 90.88 68 TYR B O 1
ATOM 1596 N N . ASP B 1 69 ? -12.828 -2.086 3.773 1 91.94 69 ASP B N 1
ATOM 1597 C CA . ASP B 1 69 ? -12.742 -1.517 5.117 1 91.94 69 ASP B CA 1
ATOM 1598 C C . ASP B 1 69 ? -13.062 -0.023 5.102 1 91.94 69 ASP B C 1
ATOM 1600 O O . ASP B 1 69 ? -12.258 0.781 4.621 1 91.94 69 ASP B O 1
ATOM 1604 N N . VAL B 1 70 ? -14.227 0.325 5.766 1 91.25 70 VAL B N 1
ATOM 1605 C CA . VAL B 1 70 ? -14.672 1.714 5.691 1 91.25 70 VAL B CA 1
ATOM 1606 C C . VAL B 1 70 ? -14.523 2.377 7.059 1 91.25 70 VAL B C 1
ATOM 1608 O O . VAL B 1 70 ? -14.977 1.835 8.07 1 91.25 70 VAL B O 1
ATOM 1611 N N . ASP B 1 71 ? -13.852 3.449 7.133 1 89.81 71 ASP B N 1
ATOM 1612 C CA . ASP B 1 71 ? -13.695 4.336 8.281 1 89.81 71 ASP B CA 1
ATOM 1613 C C . ASP B 1 71 ? -13.781 5.801 7.863 1 89.81 71 ASP B C 1
ATOM 1615 O O . ASP B 1 71 ? -12.859 6.324 7.238 1 89.81 71 ASP B O 1
ATOM 1619 N N . TYR B 1 72 ? -14.797 6.441 8.289 1 85.56 72 TYR B N 1
ATOM 1620 C CA . TYR B 1 72 ? -15.039 7.801 7.824 1 85.56 72 TYR B CA 1
ATOM 1621 C C . TYR B 1 72 ? -14.125 8.797 8.531 1 85.56 72 TYR B C 1
ATOM 1623 O O . TYR B 1 72 ? -14.039 9.961 8.141 1 85.56 72 TYR B O 1
ATOM 1631 N N . ASN B 1 73 ? -13.375 8.336 9.523 1 84.81 73 ASN B N 1
ATOM 1632 C CA . ASN B 1 73 ? -12.398 9.18 10.195 1 84.81 73 ASN B CA 1
ATOM 1633 C C . ASN B 1 73 ? -10.992 8.953 9.656 1 84.81 73 ASN B C 1
ATOM 1635 O O . ASN B 1 73 ? -10.008 9.438 10.227 1 84.81 73 ASN B O 1
ATOM 1639 N N . ARG B 1 74 ? -10.992 8.25 8.594 1 86.75 74 ARG B N 1
ATOM 1640 C CA . ARG B 1 74 ? -9.695 7.91 8 1 86.75 74 ARG B CA 1
ATOM 1641 C C . ARG B 1 74 ? -9.633 8.336 6.539 1 86.75 74 ARG B C 1
ATOM 1643 O O . ARG B 1 74 ? -10.648 8.305 5.836 1 86.75 74 ARG B O 1
ATOM 1650 N N . PHE B 1 75 ? -8.453 8.742 6.121 1 82.94 75 PHE B N 1
ATOM 1651 C CA . PHE B 1 75 ? -8.18 8.93 4.703 1 82.94 75 PHE B CA 1
ATOM 1652 C C . PHE B 1 75 ? -7.07 7.992 4.234 1 82.94 75 PHE B C 1
ATOM 1654 O O . PHE B 1 75 ? -5.992 7.953 4.832 1 82.94 75 PHE B O 1
ATOM 1661 N N . PRO B 1 76 ? -7.238 7.3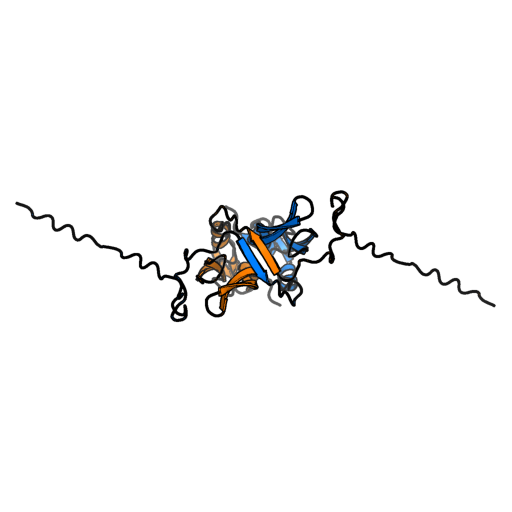71 3.102 1 86.25 76 PRO B N 1
ATOM 1662 C CA . PRO B 1 76 ? -8.531 7.211 2.434 1 86.25 76 PRO B CA 1
ATOM 1663 C C . PRO B 1 76 ? -9.578 6.547 3.326 1 86.25 76 PRO B C 1
ATOM 1665 O O . PRO B 1 76 ? -9.242 5.695 4.152 1 86.25 76 PRO B O 1
ATOM 1668 N N . SER B 1 77 ? -10.82 6.84 3.115 1 87.06 77 SER B N 1
ATOM 1669 C CA . SER B 1 77 ? -11.883 6.332 3.98 1 87.06 77 SER B CA 1
ATOM 1670 C C . SER B 1 77 ? -12.188 4.871 3.678 1 87.06 77 SER B C 1
ATOM 1672 O O . SER B 1 77 ? -12.672 4.137 4.543 1 87.06 77 SER B O 1
ATOM 1674 N N . THR B 1 78 ? -12 4.508 2.461 1 88.31 78 THR B N 1
ATOM 1675 C CA . THR B 1 78 ? -12.258 3.131 2.045 1 88.31 78 THR B CA 1
ATOM 1676 C C . THR B 1 78 ? -10.977 2.457 1.578 1 88.31 78 THR B C 1
ATOM 1678 O O . THR B 1 78 ? -10.281 2.969 0.695 1 88.31 78 THR B O 1
ATOM 1681 N N . ILE B 1 79 ? -10.609 1.366 2.188 1 90.44 79 ILE B N 1
ATOM 1682 C CA . ILE B 1 79 ? -9.453 0.561 1.806 1 90.44 79 ILE B CA 1
ATOM 1683 C C . ILE B 1 79 ? -9.914 -0.817 1.339 1 90.44 79 ILE B C 1
ATOM 1685 O O . ILE B 1 79 ? -10.648 -1.507 2.051 1 90.44 79 ILE B O 1
ATOM 1689 N N . ALA B 1 80 ? -9.555 -1.104 0.131 1 91.06 80 ALA B N 1
ATOM 1690 C CA . ALA B 1 80 ? -9.828 -2.441 -0.384 1 91.06 80 ALA B CA 1
ATOM 1691 C C . ALA B 1 80 ? -8.828 -3.457 0.159 1 91.06 80 ALA B C 1
ATOM 1693 O O . ALA B 1 80 ? -7.613 -3.246 0.077 1 91.06 80 ALA B O 1
ATOM 1694 N N . GLU B 1 81 ? -9.328 -4.473 0.737 1 92.88 81 GLU B N 1
ATOM 1695 C CA . GLU B 1 81 ? -8.5 -5.555 1.266 1 92.88 81 GLU B CA 1
ATOM 1696 C C . GLU B 1 81 ? -8.75 -6.859 0.512 1 92.88 81 GLU B C 1
ATOM 1698 O O . GLU B 1 81 ? -9.898 -7.277 0.35 1 92.88 81 GLU B O 1
ATOM 1703 N N . ALA B 1 82 ? -7.684 -7.461 0.098 1 94.56 82 ALA B N 1
ATOM 1704 C CA . ALA B 1 82 ? -7.785 -8.742 -0.599 1 94.56 82 ALA B CA 1
ATOM 1705 C C . ALA B 1 82 ? -7.863 -9.898 0.391 1 94.56 82 ALA B C 1
ATOM 1707 O O . ALA B 1 82 ? -7.191 -9.883 1.427 1 94.56 82 ALA B O 1
ATOM 1708 N N . LYS B 1 83 ? -8.688 -10.875 0.054 1 97.06 83 LYS B N 1
ATOM 1709 C CA . LYS B 1 83 ? -8.742 -12.156 0.757 1 97.06 83 LYS B CA 1
ATOM 1710 C C . LYS B 1 83 ? -8.539 -13.32 -0.205 1 97.06 83 LYS B C 1
ATOM 1712 O O . LYS B 1 83 ? -9.289 -13.469 -1.173 1 97.06 83 LYS B O 1
ATOM 1717 N N . CYS B 1 84 ? -7.531 -14.094 0.145 1 97.94 84 CYS B N 1
ATOM 1718 C CA . CYS B 1 84 ? -7.285 -15.25 -0.716 1 97.94 84 CYS B CA 1
ATOM 1719 C C . CYS B 1 84 ? -8.477 -16.203 -0.699 1 97.94 84 CYS B C 1
ATOM 1721 O O . CYS B 1 84 ? -8.938 -16.594 0.369 1 97.94 84 CYS B O 1
ATOM 1723 N N . ARG B 1 85 ? -8.898 -16.594 -1.861 1 97.75 85 ARG B N 1
ATOM 1724 C CA . ARG B 1 85 ? -10.133 -17.359 -1.987 1 97.75 85 ARG B CA 1
ATOM 1725 C C . ARG B 1 85 ? -9.961 -18.781 -1.455 1 97.75 85 ARG B C 1
ATOM 1727 O O . ARG B 1 85 ? -10.875 -19.344 -0.843 1 97.75 85 ARG B O 1
ATOM 1734 N N . TYR B 1 86 ? -8.812 -19.391 -1.641 1 97.31 86 TYR B N 1
ATOM 1735 C CA . TYR B 1 86 ? -8.547 -20.766 -1.257 1 97.31 86 TYR B CA 1
ATOM 1736 C C . TYR B 1 86 ? -7.262 -20.875 -0.448 1 97.31 86 TYR B C 1
ATOM 1738 O O . TYR B 1 86 ? -6.453 -19.938 -0.435 1 97.31 86 TYR B O 1
ATOM 1746 N N . ALA B 1 87 ? -7.125 -22.031 0.271 1 96.56 87 ALA B N 1
ATOM 1747 C CA . ALA B 1 87 ? -5.871 -22.328 0.961 1 96.56 87 ALA B CA 1
ATOM 1748 C C . ALA B 1 87 ? -4.793 -22.781 -0.023 1 96.56 87 ALA B C 1
ATOM 1750 O O . ALA B 1 87 ? -3.604 -22.547 0.206 1 96.56 87 ALA B O 1
ATOM 1751 N N . GLY B 1 88 ? -5.32 -23.422 -1.135 1 96.62 88 GLY B N 1
ATOM 1752 C CA . GLY B 1 88 ? -4.445 -23.844 -2.213 1 96.62 88 GLY B CA 1
ATOM 1753 C C . GLY B 1 88 ? -4.562 -22.984 -3.457 1 96.62 88 GLY B C 1
ATOM 1754 O O . GLY B 1 88 ? -5.074 -21.875 -3.4 1 96.62 88 GLY B O 1
ATOM 1755 N N . CYS B 1 89 ? -3.92 -23.453 -4.512 1 97.56 89 CYS B N 1
ATOM 1756 C CA . CYS B 1 89 ? -3.918 -22.703 -5.758 1 97.56 89 CYS B CA 1
ATOM 1757 C C . CYS B 1 89 ? -4.582 -23.484 -6.879 1 97.56 89 CYS B C 1
ATOM 1759 O O . CYS B 1 89 ? -4.793 -24.703 -6.75 1 97.56 89 CYS B O 1
ATOM 1761 N N . LEU B 1 90 ? -4.969 -22.734 -7.871 1 95.94 90 LEU B N 1
ATOM 1762 C CA . LEU B 1 90 ? -5.57 -23.359 -9.039 1 95.94 90 LEU B CA 1
ATOM 1763 C C . LEU B 1 90 ? -4.504 -23.719 -10.078 1 95.94 90 LEU B C 1
ATOM 1765 O O . LEU B 1 90 ? -3.484 -23.031 -10.18 1 95.94 90 LEU B O 1
ATOM 1769 N N . ASP B 1 91 ? -4.805 -24.75 -10.758 1 89.62 91 ASP B N 1
ATOM 1770 C CA . ASP B 1 91 ? -3.941 -25.047 -11.898 1 89.62 91 ASP B CA 1
ATOM 1771 C C . ASP B 1 91 ? -4.5 -24.438 -13.18 1 89.62 91 ASP B C 1
ATOM 1773 O O . ASP B 1 91 ? -5.477 -23.688 -13.148 1 89.62 91 ASP B O 1
ATOM 1777 N N . GLU B 1 92 ? -3.787 -24.641 -14.305 1 86.25 92 GLU B N 1
ATOM 1778 C CA . GLU B 1 92 ? -4.156 -24.016 -15.57 1 86.25 92 GLU B CA 1
ATOM 1779 C C . GLU B 1 92 ? -5.559 -24.422 -16.016 1 86.25 92 GLU B C 1
ATOM 1781 O O . GLU B 1 92 ? -6.227 -23.703 -16.734 1 86.25 92 GLU B O 1
ATOM 1786 N N . GLU B 1 93 ? -6.027 -25.547 -15.57 1 87.69 93 GLU B N 1
ATOM 1787 C CA . GLU B 1 93 ? -7.336 -26.062 -15.953 1 87.69 93 GLU B CA 1
ATOM 1788 C C . GLU B 1 93 ? -8.422 -25.562 -15.008 1 87.69 93 GLU B C 1
ATOM 1790 O O . GLU B 1 93 ? -9.609 -25.797 -15.242 1 87.69 93 GLU B O 1
ATOM 1795 N N . GLY B 1 94 ? -8.023 -24.938 -13.969 1 89.56 94 GLY B N 1
ATOM 1796 C CA . GLY B 1 94 ? -8.992 -24.406 -13.023 1 89.56 94 GLY B CA 1
ATOM 1797 C C . GLY B 1 94 ? -9.242 -25.312 -11.844 1 89.56 94 GLY B C 1
ATOM 1798 O O . GLY B 1 94 ? -10.172 -25.094 -11.062 1 89.56 94 GLY B O 1
ATOM 1799 N N . ASN B 1 95 ? -8.461 -26.391 -11.734 1 93.69 95 ASN B N 1
ATOM 1800 C CA . ASN B 1 95 ? -8.609 -27.312 -10.609 1 93.69 95 ASN B CA 1
ATOM 1801 C C . ASN B 1 95 ? -7.777 -26.875 -9.406 1 93.69 95 ASN B C 1
ATOM 1803 O O . ASN B 1 95 ? -6.645 -26.406 -9.57 1 93.69 95 ASN B O 1
ATOM 1807 N N . LEU B 1 96 ? -8.344 -27.125 -8.234 1 95.44 96 LEU B N 1
ATOM 1808 C CA . LEU B 1 96 ? -7.652 -26.781 -6.996 1 95.44 96 LEU B CA 1
ATOM 1809 C C . LEU B 1 96 ? -6.504 -27.75 -6.727 1 95.44 96 LEU B C 1
ATOM 1811 O O . LEU B 1 96 ? -6.691 -28.969 -6.785 1 95.44 96 LEU B O 1
ATOM 1815 N N . ASP B 1 97 ? -5.398 -27.219 -6.543 1 91.81 97 ASP B N 1
ATOM 1816 C CA . ASP B 1 97 ? -4.191 -27.953 -6.184 1 91.81 97 ASP B CA 1
ATOM 1817 C C . ASP B 1 97 ? -3.736 -27.594 -4.77 1 91.81 97 ASP B C 1
ATOM 1819 O O . ASP B 1 97 ? -3.32 -26.469 -4.504 1 91.81 97 ASP B O 1
ATOM 1823 N N . LEU B 1 98 ? -3.572 -28.609 -3.9 1 92.81 98 LEU B N 1
ATOM 1824 C CA . LEU B 1 98 ? -3.268 -28.359 -2.498 1 92.81 98 LEU B CA 1
ATOM 1825 C C . LEU B 1 98 ? -1.795 -28.625 -2.203 1 92.81 98 LEU B C 1
ATOM 1827 O O . LEU B 1 98 ? -1.36 -28.531 -1.054 1 92.81 98 LEU B O 1
ATOM 1831 N N . SER B 1 99 ? -1.068 -28.859 -3.26 1 91.38 99 SER B N 1
ATOM 1832 C CA . SER B 1 99 ? 0.365 -29.062 -3.061 1 91.38 99 SER B CA 1
ATOM 1833 C C . SER B 1 99 ? 1.08 -27.719 -2.883 1 91.38 99 SER B C 1
ATOM 1835 O O . SER B 1 99 ? 2.23 -27.688 -2.439 1 91.38 99 SER B O 1
ATOM 1837 N N . VAL B 1 100 ? 0.466 -26.688 -3.363 1 94.5 100 VAL B N 1
ATOM 1838 C CA . VAL B 1 100 ? 0.969 -25.328 -3.158 1 94.5 100 VAL B CA 1
ATOM 1839 C C . VAL B 1 100 ? -0.038 -24.531 -2.342 1 94.5 100 VAL B C 1
ATOM 1841 O O . VAL B 1 100 ? -1.219 -24.875 -2.279 1 94.5 100 VAL B O 1
ATOM 1844 N N . ASN B 1 101 ? 0.499 -23.516 -1.656 1 96 101 ASN B N 1
ATOM 1845 C CA . ASN B 1 101 ? -0.347 -22.734 -0.761 1 96 101 ASN B CA 1
ATOM 1846 C C . ASN B 1 101 ? -0.609 -21.328 -1.315 1 96 101 ASN B C 1
ATOM 1848 O O . ASN B 1 101 ? 0.284 -20.719 -1.894 1 96 101 ASN B O 1
ATOM 1852 N N . SER B 1 102 ? -1.838 -20.875 -1.183 1 97.62 102 SER B N 1
ATOM 1853 C CA . SER B 1 102 ? -2.184 -19.469 -1.44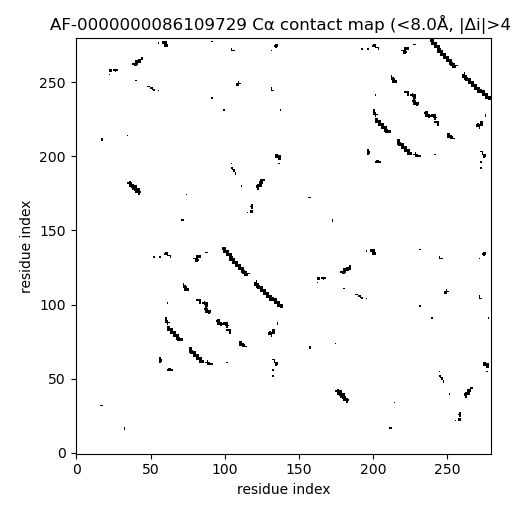 1 97.62 102 SER B CA 1
ATOM 1854 C C . SER B 1 102 ? -1.932 -18.609 -0.213 1 97.62 102 SER B C 1
ATOM 1856 O O . SER B 1 102 ? -2.459 -18.875 0.867 1 97.62 102 SER B O 1
ATOM 1858 N N . VAL B 1 103 ? -1.107 -17.594 -0.398 1 96.94 103 VAL B N 1
ATOM 1859 C CA . VAL B 1 103 ? -0.773 -16.75 0.741 1 96.94 103 VAL B CA 1
ATOM 1860 C C . VAL B 1 103 ? -0.949 -15.281 0.363 1 96.94 103 VAL B C 1
ATOM 1862 O O . VAL B 1 103 ? -0.82 -14.914 -0.808 1 96.94 103 VAL B O 1
ATOM 1865 N N . PRO B 1 104 ? -1.213 -14.469 1.323 1 96.44 104 PRO B N 1
ATOM 1866 C CA . PRO B 1 104 ? -1.426 -13.047 1.045 1 96.44 104 PRO B CA 1
ATOM 1867 C C . PRO B 1 104 ? -0.131 -12.305 0.708 1 96.44 104 PRO B C 1
ATOM 1869 O O . PRO B 1 104 ? 0.924 -12.617 1.266 1 96.44 104 PRO B O 1
ATOM 1872 N N . VAL B 1 105 ? -0.251 -11.438 -0.226 1 94.88 105 VAL B N 1
ATOM 1873 C CA . VAL B 1 105 ? 0.747 -10.398 -0.466 1 94.88 105 VAL B CA 1
ATOM 1874 C C . VAL B 1 105 ? 0.336 -9.117 0.246 1 94.88 105 VAL B C 1
ATOM 1876 O O . VAL B 1 105 ? -0.699 -8.523 -0.073 1 94.88 105 VAL B O 1
ATOM 1879 N N . ARG B 1 106 ? 1.197 -8.688 1.197 1 92.81 106 ARG B N 1
ATOM 1880 C CA . ARG B 1 106 ? 0.79 -7.582 2.066 1 92.81 106 ARG B CA 1
ATOM 1881 C C . ARG B 1 106 ? 1.768 -6.418 1.968 1 92.81 106 ARG B C 1
ATOM 1883 O O . ARG B 1 106 ? 2.928 -6.602 1.591 1 92.81 106 ARG B O 1
ATOM 1890 N N . GLN B 1 107 ? 1.246 -5.238 2.342 1 90.5 107 GLN B N 1
ATOM 1891 C CA . GLN B 1 107 ? 2.059 -4.027 2.387 1 90.5 107 GLN B CA 1
ATOM 1892 C C . GLN B 1 107 ? 1.564 -3.072 3.469 1 90.5 107 GLN B C 1
ATOM 1894 O O . GLN B 1 107 ? 0.362 -2.992 3.732 1 90.5 107 GLN B O 1
ATOM 1899 N N . GLU B 1 108 ? 2.559 -2.408 3.98 1 88.5 108 GLU B N 1
ATOM 1900 C CA . GLU B 1 108 ? 2.195 -1.316 4.879 1 88.5 108 GLU B CA 1
ATOM 1901 C C . GLU B 1 108 ? 1.901 -0.037 4.102 1 88.5 108 GLU B C 1
ATOM 1903 O O . GLU B 1 108 ? 2.676 0.357 3.225 1 88.5 108 GLU B O 1
ATOM 1908 N N . ILE B 1 109 ? 0.754 0.577 4.422 1 88.25 109 ILE B N 1
ATOM 1909 C CA . ILE B 1 109 ? 0.423 1.848 3.785 1 88.25 109 ILE B CA 1
ATOM 1910 C C . ILE B 1 109 ? 0.267 2.932 4.848 1 88.25 109 ILE B C 1
ATOM 1912 O O . ILE B 1 109 ? 0.159 2.631 6.039 1 88.25 109 ILE B O 1
ATOM 1916 N N . LEU B 1 110 ? 0.282 4.152 4.348 1 87.38 110 LEU B N 1
ATOM 1917 C CA . LEU B 1 110 ? -0.013 5.285 5.219 1 87.38 110 LEU B CA 1
ATOM 1918 C C . LEU B 1 110 ? -1.49 5.656 5.145 1 87.38 110 LEU B C 1
ATOM 1920 O O . LEU B 1 110 ? -2.088 5.637 4.066 1 87.38 110 LEU B O 1
ATOM 1924 N N . VAL B 1 111 ? -1.995 5.961 6.285 1 88.25 111 VAL B N 1
ATOM 1925 C CA . VAL B 1 111 ? -3.352 6.496 6.367 1 88.25 111 VAL B CA 1
ATOM 1926 C C . VAL B 1 111 ? -3.363 7.742 7.25 1 88.25 111 VAL B C 1
ATOM 1928 O O . VAL B 1 111 ? -2.51 7.898 8.125 1 88.25 111 VAL B O 1
ATOM 1931 N N . LEU B 1 112 ? -4.281 8.586 6.969 1 86.06 112 LEU B N 1
ATOM 1932 C CA . LEU B 1 112 ? -4.512 9.773 7.789 1 86.06 112 LEU B CA 1
ATOM 1933 C C . LEU B 1 112 ? -5.73 9.586 8.688 1 86.06 112 LEU B C 1
ATOM 1935 O O . LEU B 1 112 ? -6.848 9.406 8.195 1 86.06 112 LEU B O 1
ATOM 1939 N N . GLN B 1 113 ? -5.523 9.602 10 1 87.12 113 GLN B N 1
ATOM 1940 C CA . GLN B 1 113 ? -6.602 9.414 10.969 1 87.12 113 GLN B CA 1
ATOM 1941 C C . GLN B 1 113 ? -7.004 10.734 11.609 1 87.12 113 GLN B C 1
ATOM 1943 O O . GLN B 1 113 ? -6.145 11.523 12.008 1 87.12 113 GLN B O 1
ATOM 1948 N N . ARG B 1 114 ? -8.289 10.883 11.734 1 83.62 114 ARG B N 1
ATOM 1949 C CA . ARG B 1 114 ? -8.852 12.055 12.391 1 83.62 114 ARG B CA 1
ATOM 1950 C C . ARG B 1 114 ? -9.367 11.711 13.781 1 83.62 114 ARG B C 1
ATOM 1952 O O . ARG B 1 114 ? -10.102 10.734 13.945 1 83.62 114 ARG B O 1
ATOM 1959 N N . GLU B 1 115 ? -8.945 12.422 14.719 1 83.81 115 GLU B N 1
ATOM 1960 C CA . GLU B 1 115 ? -9.438 12.32 16.094 1 83.81 115 GLU B CA 1
ATOM 1961 C C . GLU B 1 115 ? -9.828 13.695 16.641 1 83.81 115 GLU B C 1
ATOM 1963 O O . GLU B 1 115 ? -9.172 14.695 16.328 1 83.81 115 GLU B O 1
ATOM 1968 N N . MET B 1 116 ? -10.922 13.617 17.391 1 78.94 116 MET B N 1
ATOM 1969 C CA . MET B 1 116 ? -11.352 14.875 18 1 78.94 116 MET B CA 1
ATOM 1970 C C . MET B 1 116 ? -10.758 15.039 19.391 1 78.94 116 MET B C 1
ATOM 1972 O O . MET B 1 116 ? -10.844 14.141 20.219 1 78.94 116 MET B O 1
ATOM 1976 N N . LYS B 1 117 ? -10.039 16 19.578 1 80.31 117 LYS B N 1
ATOM 1977 C CA . LYS B 1 117 ? -9.633 16.453 20.906 1 80.31 117 LYS B CA 1
ATOM 1978 C C . LYS B 1 117 ? -10.422 17.688 21.328 1 80.31 117 LYS B C 1
ATOM 1980 O O . LYS B 1 117 ? -10.07 18.812 20.984 1 80.31 117 LYS B O 1
ATOM 1985 N N . GLY B 1 118 ? -11.477 17.453 22.188 1 80.62 118 GLY B N 1
ATOM 1986 C CA . GLY B 1 118 ? -12.438 18.516 22.406 1 80.62 118 GLY B CA 1
ATOM 1987 C C . GLY B 1 118 ? -13.172 18.922 21.141 1 80.62 118 GLY B C 1
ATOM 1988 O O . GLY B 1 118 ? -13.781 18.078 20.484 1 80.62 118 GLY B O 1
ATOM 1989 N N . CYS B 1 119 ? -12.992 20.281 20.766 1 79.06 119 CYS B N 1
ATOM 1990 C CA . CYS B 1 119 ? -13.648 20.766 19.547 1 79.06 119 CYS B CA 1
ATOM 1991 C C . CYS B 1 119 ? -12.672 20.844 18.391 1 79.06 119 CYS B C 1
ATOM 1993 O O . CYS B 1 119 ? -13 21.375 17.328 1 79.06 119 CYS B O 1
ATOM 1995 N N . THR B 1 120 ? -11.445 20.25 18.609 1 76.56 120 THR B N 1
ATOM 1996 C CA . THR B 1 120 ? -10.406 20.406 17.609 1 76.56 120 THR B CA 1
ATOM 1997 C C . THR B 1 120 ? -10.047 19.062 16.984 1 76.56 120 THR B C 1
ATOM 1999 O O . THR B 1 120 ? -9.742 18.109 17.688 1 76.56 120 THR B O 1
ATOM 2002 N N . PRO B 1 121 ? -10.188 18.953 15.727 1 77.88 121 PRO B N 1
ATOM 2003 C CA . PRO B 1 121 ? -9.75 17.719 15.078 1 77.88 121 PRO B CA 1
ATOM 2004 C C . PRO B 1 121 ? -8.227 17.594 15.008 1 77.88 121 PRO B C 1
ATOM 2006 O O . PRO B 1 121 ? -7.539 18.594 14.766 1 77.88 121 PRO B O 1
ATOM 2009 N N . VAL B 1 122 ? -7.746 16.484 15.305 1 80.62 122 VAL B N 1
ATOM 2010 C CA . VAL B 1 122 ? -6.328 16.156 15.195 1 80.62 122 VAL B CA 1
ATOM 2011 C C . VAL B 1 122 ? -6.129 15.047 14.164 1 80.62 122 VAL B C 1
ATOM 2013 O O . VAL B 1 122 ? -6.887 14.07 14.141 1 80.62 122 VAL B O 1
ATOM 2016 N N . PHE B 1 123 ? -5.086 15.297 13.414 1 79.88 123 PHE B N 1
ATOM 2017 C CA . PHE B 1 123 ? -4.809 14.328 12.359 1 79.88 123 PHE B CA 1
ATOM 2018 C C . PHE B 1 123 ? -3.461 13.656 12.586 1 79.88 123 PHE B C 1
ATOM 2020 O O . PHE B 1 123 ? -2.475 14.32 12.914 1 79.88 123 PHE B O 1
ATOM 2027 N N . ARG B 1 124 ? -3.447 12.344 12.367 1 83.88 124 ARG B N 1
ATOM 2028 C CA . ARG B 1 124 ? -2.23 11.555 12.539 1 83.88 124 ARG B CA 1
ATOM 2029 C C . ARG B 1 124 ? -1.98 10.664 11.328 1 83.88 124 ARG B C 1
ATOM 2031 O O . ARG B 1 124 ? -2.91 10.055 10.797 1 83.88 124 ARG B O 1
ATOM 2038 N N . LEU B 1 125 ? -0.747 10.727 10.93 1 85.69 125 LEU B N 1
ATOM 2039 C CA . LEU B 1 125 ? -0.322 9.766 9.914 1 85.69 125 LEU B CA 1
ATOM 2040 C C . LEU B 1 125 ? 0.05 8.43 10.547 1 85.69 125 LEU B C 1
ATOM 2042 O O . LEU B 1 125 ? 0.912 8.375 11.43 1 85.69 125 LEU B O 1
ATOM 2046 N N . GLU B 1 126 ? -0.622 7.348 10.102 1 85.94 126 GLU B N 1
ATOM 2047 C CA . GLU B 1 126 ? -0.419 6.027 10.695 1 85.94 126 GLU B CA 1
ATOM 2048 C C . GLU B 1 126 ? -0.155 4.977 9.617 1 85.94 126 GLU B C 1
ATOM 2050 O O . GLU B 1 126 ? -0.527 5.164 8.453 1 85.94 126 GLU B O 1
ATOM 2055 N N . LYS B 1 127 ? 0.521 3.961 10.172 1 84.56 127 LYS B N 1
ATOM 2056 C CA . LYS B 1 127 ? 0.738 2.816 9.289 1 84.56 127 LYS B CA 1
ATOM 2057 C C . LYS B 1 127 ? -0.375 1.784 9.445 1 84.56 127 LYS B C 1
ATOM 2059 O O . LYS B 1 127 ? -0.871 1.559 10.547 1 84.56 127 LYS B O 1
ATOM 2064 N N . LYS B 1 128 ? -0.729 1.213 8.32 1 88.88 128 LYS B N 1
ATOM 2065 C CA . LYS B 1 128 ? -1.714 0.135 8.297 1 88.88 128 LYS B CA 1
ATOM 2066 C C . LYS B 1 128 ? -1.286 -0.979 7.344 1 88.88 128 LYS B C 1
ATOM 2068 O O . LYS B 1 128 ? -0.909 -0.715 6.199 1 88.88 128 LYS B O 1
ATOM 2073 N N . MET B 1 129 ? -1.391 -2.221 7.898 1 89.94 129 MET B N 1
ATOM 2074 C CA . MET B 1 129 ? -1.115 -3.373 7.047 1 89.94 129 MET B CA 1
ATOM 2075 C C . MET B 1 129 ? -2.32 -3.707 6.176 1 89.94 129 MET B C 1
ATOM 2077 O O . MET B 1 129 ? -3.451 -3.758 6.664 1 89.94 129 MET B O 1
ATOM 2081 N N . VAL B 1 130 ? -2.045 -3.83 4.828 1 91.75 130 VAL B N 1
ATOM 2082 C CA . VAL B 1 130 ? -3.121 -4.141 3.893 1 91.75 130 VAL B CA 1
ATOM 2083 C C . VAL B 1 130 ? -2.727 -5.332 3.023 1 91.75 130 VAL B C 1
ATOM 2085 O O . VAL B 1 130 ? -1.597 -5.402 2.537 1 91.75 130 VAL B O 1
ATOM 2088 N N . THR B 1 131 ? -3.676 -6.289 2.895 1 93.5 131 THR B N 1
ATOM 2089 C CA . THR B 1 131 ? -3.508 -7.34 1.898 1 93.5 131 THR B CA 1
ATOM 2090 C C . THR B 1 131 ? -3.889 -6.836 0.509 1 93.5 131 THR B C 1
ATOM 2092 O O . THR B 1 131 ? -5.016 -6.391 0.293 1 93.5 131 THR B O 1
ATOM 2095 N N . VAL B 1 132 ? -2.914 -6.965 -0.351 1 93.12 132 VAL B N 1
ATOM 2096 C CA . VAL B 1 132 ? -3.092 -6.363 -1.67 1 93.12 132 VAL B CA 1
ATOM 2097 C C . VAL B 1 132 ? -3.539 -7.434 -2.666 1 93.12 132 VAL B C 1
ATOM 2099 O O . VAL B 1 132 ? -4.289 -7.141 -3.6 1 93.12 132 VAL B O 1
ATOM 2102 N N . GLY B 1 133 ? -3.113 -8.609 -2.477 1 95.25 133 GLY B N 1
ATOM 2103 C CA . GLY B 1 133 ? -3.395 -9.766 -3.311 1 95.25 133 GLY B CA 1
ATOM 2104 C C . GLY B 1 133 ? -2.863 -11.062 -2.729 1 95.25 133 GLY B C 1
ATOM 2105 O O . GLY B 1 133 ? -2.553 -11.141 -1.539 1 95.25 133 GLY B O 1
ATOM 2106 N N . CYS B 1 134 ? -2.879 -12.016 -3.633 1 97.31 134 CYS B N 1
ATOM 2107 C CA . CYS B 1 134 ? -2.422 -13.336 -3.203 1 97.31 134 CYS B CA 1
ATOM 2108 C C . CYS B 1 134 ? -1.451 -13.93 -4.215 1 97.31 134 CYS B C 1
ATOM 2110 O O . CYS B 1 134 ? -1.485 -13.578 -5.395 1 97.31 134 CYS B O 1
ATOM 2112 N N . THR B 1 135 ? -0.639 -14.797 -3.713 1 97.62 135 THR B N 1
ATOM 2113 C CA . THR B 1 135 ? 0.32 -15.5 -4.559 1 97.62 135 THR B CA 1
ATOM 2114 C C . THR B 1 135 ? 0.457 -16.953 -4.125 1 97.62 135 THR B C 1
ATOM 2116 O O . THR B 1 135 ? 0.159 -17.297 -2.979 1 97.62 135 THR B O 1
ATOM 2119 N N . CYS B 1 136 ? 0.825 -17.781 -5.094 1 97.75 136 CYS B N 1
ATOM 2120 C CA . CYS B 1 136 ? 1.046 -19.203 -4.785 1 97.75 136 CYS B CA 1
ATOM 2121 C C . CYS B 1 136 ? 2.484 -19.438 -4.348 1 97.75 136 CYS B C 1
ATOM 2123 O O . CYS B 1 136 ? 3.424 -18.984 -5 1 97.75 136 CYS B O 1
ATOM 2125 N N . VAL B 1 137 ? 2.621 -20.219 -3.229 1 96.75 137 VAL B N 1
ATOM 2126 C CA . VAL B 1 137 ? 3.965 -20.5 -2.734 1 96.75 137 VAL B CA 1
ATOM 2127 C C . VAL B 1 137 ? 4.148 -22.016 -2.578 1 96.75 137 VAL B C 1
ATOM 2129 O O . VAL B 1 137 ? 3.186 -22.734 -2.316 1 96.75 137 VAL B O 1
ATOM 2132 N N . ARG B 1 138 ? 5.406 -22.406 -2.746 1 92.5 138 ARG B N 1
ATOM 2133 C CA . ARG B 1 138 ? 5.734 -23.797 -2.508 1 92.5 138 ARG B CA 1
ATOM 2134 C C . ARG B 1 138 ? 5.652 -24.141 -1.022 1 92.5 138 ARG B C 1
ATOM 2136 O O . ARG B 1 138 ? 6.031 -23.328 -0.175 1 92.5 138 ARG B O 1
ATOM 2143 N N . SER B 1 139 ? 5.047 -25.406 -0.76 1 82.31 139 SER B N 1
ATOM 2144 C CA . SER B 1 139 ? 4.945 -25.859 0.622 1 82.31 139 SER B CA 1
ATOM 2145 C C . SER B 1 139 ? 6.324 -26.125 1.218 1 82.31 139 SER B C 1
ATOM 2147 O O . SER B 1 139 ? 7.258 -26.5 0.498 1 82.31 139 SER B O 1
ATOM 2149 N N . ILE B 1 140 ? 6.512 -25.609 2.443 1 66.62 140 ILE B N 1
ATOM 2150 C CA . ILE B 1 140 ? 7.766 -25.875 3.141 1 66.62 140 ILE B CA 1
ATOM 2151 C C . ILE B 1 140 ? 7.941 -27.375 3.316 1 66.62 140 ILE B C 1
ATOM 2153 O O . ILE B 1 140 ? 6.973 -28.094 3.561 1 66.62 140 ILE B O 1
#

Foldseek 3Di:
DPPPPPPPPPPPPPPVQPCPVPPPDPDDPDPDSDDDPDDDDDDPDPDDDPLVCPVVQVVFQFHWDWDWQAQPQKVVRIDIATDGPDQAGADPVGDGDNQKGKDFDKDKDWMWGWDDDDPDIDIDIDIDIGGSHIDIGGDD/DPPPPPPPPPPPPPPVQPCPVPPPDPDDPDPDSDDDPDDDDDDDDDDDDPLVCPVVQVVFQFHWDWDWQAQPQKVVRIDIATDGPDQAGADPVGDGDNQKGKDFDKDKDWMWGWDDDDPDIDIDIDIDIGGSHIDIGGDD

pLDDT: mean 75.26, std 21.28, range [31.41, 97.94]

Nearest PDB structures (foldseek):
  6hgo-assembly1_A  TM=8.086E-01  e=7.370E-12  Homo sapiens
  3jvf-assembly1_B  TM=8.515E-01  e=7.658E-11  Homo sapiens
  5nan-assembly2_E  TM=7.499E-01  e=6.961E-12  Homo sapiens
  4qhu-assembly1_C  TM=8.029E-01  e=4.850E-11  Homo sapiens
  1jpy-assembly2_X  TM=8.033E-01  e=9.089E-11  Homo sapiens

Sequence (280 aa):
ALLLLVLGFSTVLSAHLPDLHHLGKGCPPPKGMGFPQVVKVTLNFTGQPHLGGKDVSKRSLSPWDYSYDVDYNRFPSTIAEAKCRYAGCLDEEGNLDLSVNSVPVRQEILVLQREMKGCTPVFRLEKKMVTVGCTCVRSIALLLLVLGFSTVLSAHLPDLHHLGKGCPPPKGMGFPQVVKVTLNFTGQPHLGGKDVSKRSLSPWDYSYDVDYNRFPSTIAEAKCRYAGCLDEEGNLDLSVNSVPVRQEILVLQREMKGCTPVFRLEKKMVTVGCTCVRSI

InterPro domains:
  IPR010345 Interleukin-17 family [PF06083] (60-138)
  IPR020440 Interleukin-17, chordata [PR01932] (62-74)
  IPR020440 Interleukin-17, chordata [PR01932] (81-90)
  IPR020440 Interleukin-17, chordata [PR01932] (123-137)
  IPR029034 Cystine-knot cytokine [G3DSA:2.10.90.10] (22-140)
  IPR029034 Cystine-knot cytokine [SSF57501] (36-139)

Organism: NCBI:txid247094

Solvent-accessible surface area (backbone atoms only — not comparable to full-atom values): 16378 Å² total; per-residue (Å²): 137,85,81,80,79,77,79,76,79,76,76,73,78,72,72,77,65,62,81,60,71,72,52,50,94,84,45,75,73,72,93,56,90,58,80,63,52,65,38,57,28,37,58,67,74,89,69,75,84,71,68,79,45,59,68,52,24,70,41,24,31,20,30,39,45,78,44,76,50,77,38,72,50,29,39,73,36,67,42,72,30,38,38,62,69,44,67,27,19,39,45,94,88,66,47,81,35,78,74,30,32,32,41,75,37,60,44,74,34,54,32,39,38,56,42,72,58,71,81,40,79,40,37,35,42,40,79,41,84,37,31,67,38,30,21,37,24,58,63,130,137,85,80,78,78,76,79,76,78,75,78,74,78,72,72,78,66,63,80,59,71,71,53,48,93,85,44,77,72,73,93,58,90,58,80,62,51,64,37,58,30,36,59,64,76,89,73,74,84,72,69,78,45,59,68,52,25,69,40,23,31,19,30,41,45,79,42,75,50,75,38,70,51,31,40,74,34,66,42,73,29,39,38,61,70,46,67,28,19,38,45,93,87,66,46,81,35,78,72,32,32,30,42,76,37,58,46,74,33,52,34,40,36,56,42,72,57,72,81,41,79,40,36,34,44,39,81,44,83,37,31,66,36,30,21,34,24,57,63,130

Radius of gyration: 24.86 Å; Cα contacts (8 Å, |Δi|>4): 550; chains: 2; bounding box: 119×63×46 Å

Secondary structure (DSSP, 8-state):
-------------------GGG--TTPPP-S-SSPPSEEEEEE---S----TTHHHHHHBSS-EEEEEEE-TTEESSEEEEEEES-SSEE-TTS-EETTEEEEEEEEEEEEEEEEEETTEEEEEEEEEEEEEEEEEEE--/-------------------GGG--TTPPP-S-SSPPSEEEEEE---S----TTHHHHHHBSS-EEEEEEE-TTEESSEEEEEEES-SSEE-TTS-EETTEEEEEEEEEEEEEEEEEETTEEEEEEEEEEEEEEEEEEE--